Protein AF-A0A1J3ECV2-F1 (afdb_monomer)

pLDDT: mean 83.89, std 20.44, range [26.33, 98.19]

Structure (mmCIF, N/CA/C/O backbone):
data_AF-A0A1J3ECV2-F1
#
_entry.id   AF-A0A1J3ECV2-F1
#
loop_
_atom_site.group_PDB
_atom_site.id
_atom_site.type_symbol
_atom_site.label_atom_id
_atom_site.label_alt_id
_atom_site.label_comp_id
_atom_site.label_asym_id
_atom_site.label_entity_id
_atom_site.label_seq_id
_atom_site.pdbx_PDB_ins_code
_atom_site.Cartn_x
_atom_site.Cartn_y
_atom_site.Cartn_z
_atom_site.occupancy
_atom_site.B_iso_or_equiv
_atom_site.auth_seq_id
_atom_site.auth_comp_id
_atom_site.auth_asym_id
_atom_site.auth_atom_id
_atom_site.pdbx_PDB_model_num
ATOM 1 N N . SER A 1 1 ? -6.839 13.493 6.664 1.00 90.75 1 SER A N 1
ATOM 2 C CA . SER A 1 1 ? -7.631 12.393 6.081 1.00 90.75 1 SER A CA 1
ATOM 3 C C . SER A 1 1 ? -8.196 11.493 7.172 1.00 90.75 1 SER A C 1
ATOM 5 O O . SER A 1 1 ? -9.399 11.535 7.365 1.00 90.75 1 SER A O 1
ATOM 7 N N . THR A 1 2 ? -7.366 10.788 7.952 1.00 96.44 2 THR A N 1
ATOM 8 C CA . THR A 1 2 ? -7.764 9.812 8.993 1.00 96.44 2 THR A CA 1
ATOM 9 C C . THR A 1 2 ? -8.929 10.256 9.882 1.00 96.44 2 THR A C 1
ATOM 11 O O . THR A 1 2 ? -9.930 9.556 9.977 1.00 96.44 2 THR A O 1
ATOM 14 N N . LEU A 1 3 ? -8.836 11.452 10.478 1.00 96.81 3 LEU A N 1
ATOM 15 C CA . LEU A 1 3 ? -9.886 11.991 11.351 1.00 96.81 3 LEU A CA 1
ATOM 16 C C . LEU A 1 3 ? -11.237 12.151 10.650 1.00 96.81 3 LEU A C 1
ATOM 18 O O . LEU A 1 3 ? -12.256 11.894 11.267 1.00 96.81 3 LEU A O 1
ATOM 22 N N . GLN A 1 4 ? -11.246 12.557 9.379 1.00 95.88 4 GLN A N 1
ATOM 23 C CA . GLN A 1 4 ? -12.484 12.718 8.614 1.00 95.88 4 GLN A CA 1
ATOM 24 C C . GLN A 1 4 ? -13.103 11.356 8.285 1.00 95.88 4 GLN A C 1
ATOM 26 O O . GLN A 1 4 ? -14.306 11.192 8.429 1.00 95.88 4 GLN A O 1
ATOM 31 N N . CYS A 1 5 ? -12.293 10.349 7.938 1.00 97.50 5 CYS A N 1
ATOM 32 C CA . CYS A 1 5 ? -12.797 8.990 7.716 1.00 97.50 5 CYS A CA 1
ATOM 33 C C . CYS A 1 5 ? -13.484 8.430 8.974 1.00 97.50 5 CYS A C 1
ATOM 35 O O . CYS A 1 5 ? -14.605 7.931 8.903 1.00 97.50 5 CYS A O 1
ATOM 37 N N . LEU A 1 6 ? -12.846 8.571 10.141 1.00 96.94 6 LEU A N 1
ATOM 38 C CA . LEU A 1 6 ? -13.420 8.116 11.412 1.00 96.94 6 LEU A CA 1
ATOM 39 C C . LEU A 1 6 ? -14.624 8.964 11.843 1.00 96.94 6 LEU A C 1
ATOM 41 O O . LEU A 1 6 ? -15.620 8.416 12.305 1.00 96.94 6 LEU A O 1
ATOM 45 N N . ALA A 1 7 ? -14.575 10.283 11.636 1.00 95.81 7 ALA A N 1
ATOM 46 C CA . ALA A 1 7 ? -15.688 11.188 11.926 1.00 95.81 7 ALA A CA 1
ATOM 47 C C . ALA A 1 7 ? -16.913 10.955 11.033 1.00 95.81 7 ALA A C 1
ATOM 49 O O . ALA A 1 7 ? -17.966 11.498 11.339 1.00 95.81 7 ALA A O 1
ATOM 50 N N . HIS A 1 8 ? -16.791 10.158 9.971 1.00 96.12 8 HIS A N 1
ATOM 51 C CA . HIS A 1 8 ? -17.892 9.722 9.113 1.00 96.12 8 HIS A CA 1
ATOM 52 C C . HIS A 1 8 ? -18.140 8.208 9.184 1.00 96.12 8 HIS A C 1
ATOM 54 O O . HIS A 1 8 ? -18.810 7.657 8.315 1.00 96.12 8 HIS A O 1
ATOM 60 N N . THR A 1 9 ? -17.631 7.529 10.217 1.00 97.38 9 THR A N 1
ATOM 61 C CA . THR A 1 9 ? -17.965 6.130 10.517 1.00 97.38 9 THR A CA 1
ATOM 62 C C . THR A 1 9 ? -19.115 6.106 11.535 1.00 97.38 9 THR A C 1
ATOM 64 O O . THR A 1 9 ? -18.857 6.376 12.711 1.00 97.38 9 THR A O 1
ATOM 67 N N . PRO A 1 10 ? -20.372 5.806 11.135 1.00 97.06 10 PRO A N 1
ATOM 68 C CA . PRO A 1 10 ? -21.554 6.049 11.972 1.00 97.06 10 PRO A CA 1
ATOM 69 C C . PRO A 1 10 ? -21.481 5.415 13.362 1.00 97.06 10 PRO A C 1
ATOM 71 O O . PRO A 1 10 ? -21.647 6.119 14.350 1.00 97.06 10 PRO A O 1
ATOM 74 N N . ALA A 1 11 ? -21.106 4.136 13.453 1.00 97.44 11 ALA A N 1
ATOM 75 C CA . ALA A 1 11 ? -21.023 3.424 14.730 1.00 97.44 11 ALA A CA 1
ATOM 76 C C . ALA A 1 11 ? -20.006 4.041 15.713 1.00 97.44 11 ALA A C 1
ATOM 78 O O . ALA A 1 11 ? -20.245 4.071 16.917 1.00 97.44 11 ALA A O 1
ATOM 79 N N . ILE A 1 12 ? -18.889 4.584 15.210 1.00 97.31 12 ILE A N 1
ATOM 80 C CA . ILE A 1 12 ? -17.899 5.284 16.044 1.00 97.31 12 ILE A CA 1
ATOM 81 C C . ILE A 1 12 ? -18.472 6.624 16.509 1.00 97.31 12 ILE A C 1
ATOM 83 O O . ILE A 1 12 ? -18.385 6.970 17.684 1.00 97.31 12 ILE A O 1
ATOM 87 N N . VAL A 1 13 ? -19.060 7.393 15.593 1.00 96.75 13 VAL A N 1
ATOM 88 C CA . VAL A 1 13 ? -19.597 8.723 15.901 1.00 96.75 13 VAL A CA 1
ATOM 89 C C . VAL A 1 13 ? -20.737 8.630 16.907 1.00 96.75 13 VAL A C 1
ATOM 91 O O . VAL A 1 13 ? -20.708 9.334 17.910 1.00 96.75 13 VAL A O 1
ATOM 94 N N . GLU A 1 14 ? -21.707 7.748 16.673 1.00 96.88 14 GLU A N 1
ATOM 95 C CA . GLU A 1 14 ? -22.851 7.536 17.564 1.00 96.88 14 GLU A CA 1
ATOM 96 C C . GLU A 1 14 ? -22.396 7.190 18.983 1.00 96.88 14 GLU A C 1
ATOM 98 O O . GLU A 1 14 ? -22.895 7.780 19.940 1.00 96.88 14 GLU A O 1
ATOM 103 N N . TYR A 1 15 ? -21.383 6.330 19.117 1.00 97.88 15 TYR A N 1
ATOM 104 C CA . TYR A 1 15 ? -20.780 5.998 20.405 1.00 97.88 15 TYR A CA 1
ATOM 105 C C . TYR A 1 15 ? -20.150 7.220 21.098 1.00 97.88 15 TYR A C 1
ATOM 107 O O . TYR A 1 15 ? -20.434 7.490 22.262 1.00 97.88 15 TYR A O 1
ATOM 115 N N . PHE A 1 16 ? -19.326 8.009 20.396 1.00 97.56 16 PHE A N 1
ATOM 116 C CA . PHE A 1 16 ? -18.639 9.170 20.991 1.00 97.56 16 PHE A CA 1
ATOM 117 C C . PHE A 1 16 ? -19.540 10.401 21.215 1.00 97.56 16 PHE A C 1
ATOM 119 O O . PHE A 1 16 ? -19.160 11.316 21.957 1.00 97.56 16 PHE A O 1
ATOM 126 N N . LEU A 1 17 ? -20.706 10.462 20.562 1.00 95.56 17 LEU A N 1
ATOM 127 C CA . LEU A 1 17 ? -21.728 11.483 20.816 1.00 95.56 17 LEU A CA 1
ATOM 128 C C . LEU A 1 17 ? -22.596 11.157 22.039 1.00 95.56 17 LEU A C 1
ATOM 130 O O . LEU A 1 17 ? -23.181 12.074 22.617 1.00 95.56 17 LEU A O 1
ATOM 134 N N . GLN A 1 18 ? -22.661 9.887 22.439 1.00 95.31 18 GLN A N 1
ATOM 135 C CA . GLN A 1 18 ? -23.255 9.452 23.701 1.00 95.31 18 GLN A CA 1
ATOM 136 C C . GLN A 1 18 ? -22.261 9.599 24.865 1.00 95.31 18 GLN A C 1
ATOM 138 O O . GLN A 1 18 ? -21.119 10.038 24.692 1.00 95.31 18 GLN A O 1
ATOM 143 N N . ASP A 1 19 ? -22.712 9.267 26.074 1.00 95.00 19 ASP A N 1
ATOM 144 C CA . ASP A 1 19 ? -21.833 9.193 27.236 1.00 95.00 19 ASP A CA 1
ATOM 145 C C . ASP A 1 19 ? -21.084 7.854 27.246 1.00 95.00 19 ASP A C 1
ATOM 147 O O . ASP A 1 19 ? -21.678 6.799 27.448 1.00 95.00 19 ASP A O 1
ATOM 151 N N . TYR A 1 20 ? -19.775 7.913 27.009 1.00 96.19 20 TYR A N 1
ATOM 152 C CA . TYR A 1 20 ? -18.857 6.768 27.046 1.00 96.19 20 TYR A CA 1
ATOM 153 C C . TYR A 1 20 ? -17.941 6.797 28.279 1.00 96.19 20 TYR A C 1
ATOM 155 O O . TYR A 1 20 ? -16.940 6.079 28.322 1.00 96.19 20 TYR A O 1
ATOM 163 N N . SER A 1 21 ? -18.226 7.654 29.267 1.00 95.06 21 SER A N 1
ATOM 164 C CA . SER A 1 21 ? -17.340 7.879 30.417 1.00 95.06 21 SER A CA 1
ATOM 165 C C . SER A 1 21 ? -17.087 6.606 31.229 1.00 95.06 21 SER A C 1
ATOM 167 O O . SER A 1 21 ? -15.964 6.395 31.684 1.00 95.06 21 SER A O 1
ATOM 169 N N . ASP A 1 22 ? -18.092 5.734 31.345 1.00 95.06 22 ASP A N 1
ATOM 170 C CA . ASP A 1 22 ? -18.001 4.458 32.070 1.00 95.06 22 ASP A CA 1
ATOM 171 C C . ASP A 1 22 ? -17.064 3.442 31.392 1.00 95.06 22 ASP A C 1
ATOM 173 O O . ASP A 1 22 ? -16.464 2.592 32.057 1.00 95.06 22 ASP A O 1
ATOM 177 N N . ASP A 1 23 ? -16.889 3.551 30.073 1.00 96.25 23 ASP A N 1
ATOM 178 C CA . ASP A 1 23 ? -16.037 2.652 29.293 1.00 96.25 23 ASP A CA 1
ATOM 179 C C . ASP A 1 23 ? -14.554 3.069 29.336 1.00 96.25 23 ASP A C 1
ATOM 181 O O . ASP A 1 23 ? -13.673 2.287 28.968 1.00 96.25 23 ASP A O 1
ATOM 185 N N . ILE A 1 24 ? -14.242 4.273 29.835 1.00 97.25 24 ILE A N 1
ATOM 186 C CA . ILE A 1 24 ? -12.865 4.766 29.935 1.00 97.25 24 ILE A CA 1
ATOM 187 C C . ILE A 1 24 ? -12.048 3.887 30.891 1.00 97.25 24 ILE A C 1
ATOM 189 O O . ILE A 1 24 ? -12.392 3.646 32.053 1.00 97.25 24 ILE A O 1
ATOM 193 N N . ASN A 1 25 ? -10.897 3.423 30.413 1.00 95.19 25 ASN A N 1
ATOM 194 C CA . ASN A 1 25 ? -9.969 2.599 31.167 1.00 95.19 25 ASN A CA 1
ATOM 195 C C . ASN A 1 25 ? -8.666 3.340 31.480 1.00 95.19 25 ASN A C 1
ATOM 197 O O . ASN A 1 25 ? -7.634 3.140 30.846 1.00 95.19 25 ASN A O 1
ATOM 201 N N . ALA A 1 26 ? -8.715 4.185 32.511 1.00 94.69 26 ALA A N 1
ATOM 202 C CA . ALA A 1 26 ? -7.562 4.972 32.942 1.00 94.69 26 ALA A CA 1
ATOM 203 C C . ALA A 1 26 ? -6.406 4.131 33.524 1.00 94.69 26 ALA A C 1
ATOM 205 O O . ALA A 1 26 ? -5.269 4.600 33.558 1.00 94.69 26 ALA A O 1
ATOM 206 N N . GLU A 1 27 ? -6.691 2.907 33.973 1.00 93.75 27 GLU A N 1
ATOM 207 C CA . GLU A 1 27 ? -5.72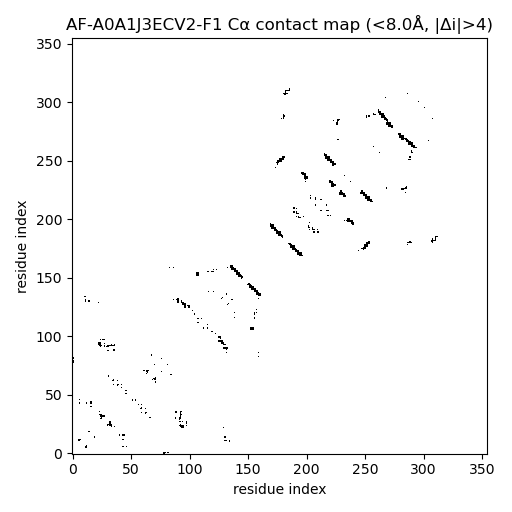9 2.013 34.631 1.00 93.75 27 GLU A CA 1
ATOM 208 C C . GLU A 1 27 ? -5.064 1.024 33.666 1.00 93.75 27 GLU A C 1
ATOM 210 O O . GLU A 1 27 ? -4.153 0.297 34.064 1.00 93.75 27 GLU A O 1
ATOM 215 N N . ASN A 1 28 ? -5.496 0.977 32.401 1.00 93.06 28 ASN A N 1
ATOM 216 C CA . ASN A 1 28 ? -4.934 0.053 31.427 1.00 93.06 28 ASN A CA 1
ATOM 217 C C . ASN A 1 28 ? -3.457 0.390 31.156 1.00 93.06 28 ASN A C 1
ATOM 219 O O . ASN A 1 28 ? -3.176 1.466 30.621 1.00 93.06 28 ASN A O 1
ATOM 223 N N . PRO A 1 29 ? -2.504 -0.517 31.448 1.00 90.38 29 PRO A N 1
ATOM 224 C CA . PRO A 1 29 ? -1.082 -0.255 31.227 1.00 90.38 29 PRO A CA 1
ATOM 225 C C . PRO A 1 29 ? -0.712 -0.088 29.747 1.00 90.38 29 PRO A C 1
ATOM 227 O O . PRO A 1 29 ? 0.353 0.450 29.457 1.00 90.38 29 PRO A O 1
ATOM 230 N N . LEU A 1 30 ? -1.562 -0.552 28.823 1.00 90.44 30 LEU A N 1
ATOM 231 C CA . LEU A 1 30 ? -1.381 -0.380 27.377 1.00 90.44 30 LEU A CA 1
ATOM 232 C C . LEU A 1 30 ? -2.104 0.861 26.827 1.00 90.44 30 LEU A C 1
ATOM 234 O O . LEU A 1 30 ? -1.914 1.214 25.669 1.00 90.44 30 LEU A O 1
ATOM 238 N N . GLY A 1 31 ? -2.934 1.512 27.645 1.00 93.00 31 GLY A N 1
ATOM 239 C CA . GLY A 1 31 ? -3.694 2.692 27.255 1.00 93.00 31 GLY A CA 1
ATOM 240 C C . GLY A 1 31 ? -2.949 4.005 27.493 1.00 93.00 31 GLY A C 1
ATOM 241 O O . GLY A 1 31 ? -1.795 4.069 27.921 1.00 93.00 31 GLY A O 1
ATOM 242 N N . MET A 1 32 ? -3.666 5.098 27.264 1.00 96.38 32 MET A N 1
ATOM 243 C CA . MET A 1 32 ? -3.212 6.481 27.388 1.00 96.38 32 MET A CA 1
ATOM 244 C C . MET A 1 32 ? -3.955 7.213 28.515 1.00 96.38 32 MET A C 1
ATOM 246 O O . MET A 1 32 ? -4.150 8.435 28.475 1.00 96.38 32 MET A O 1
ATOM 250 N N . GLN A 1 33 ? -4.341 6.461 29.551 1.00 96.25 33 GLN A N 1
ATOM 251 C CA . GLN A 1 33 ? -5.103 6.929 30.713 1.00 96.25 33 GLN A CA 1
ATOM 252 C C . GLN A 1 33 ? -6.464 7.544 30.330 1.00 96.25 33 GLN A C 1
ATOM 254 O O . GLN A 1 33 ? -6.922 8.486 30.978 1.00 96.25 33 GLN A O 1
ATOM 259 N N . GLY A 1 34 ? -7.077 7.097 29.230 1.00 96.56 34 GLY A N 1
ATOM 260 C CA . GLY A 1 34 ? -8.326 7.655 28.700 1.00 96.56 34 GLY A CA 1
ATOM 261 C C . GLY A 1 34 ? -8.168 8.991 27.968 1.00 96.56 34 GLY A C 1
ATOM 262 O O . GLY A 1 34 ? -9.128 9.520 27.405 1.00 96.56 34 GLY A O 1
ATOM 263 N N . GLN A 1 35 ? -6.975 9.591 27.981 1.00 97.88 35 GLN A N 1
ATOM 264 C CA . GLN A 1 35 ? -6.795 10.965 27.517 1.00 97.88 35 GLN A CA 1
ATOM 265 C C . GLN A 1 35 ? -6.882 11.095 25.996 1.00 97.88 35 GLN A C 1
ATOM 267 O O . GLN A 1 35 ? -7.203 12.185 25.511 1.00 97.88 35 GLN A O 1
ATOM 272 N N . LEU A 1 36 ? -6.577 10.030 25.248 1.00 97.88 36 LEU A N 1
ATOM 273 C CA . LEU A 1 36 ? -6.708 10.040 23.796 1.00 97.88 36 LEU A CA 1
ATOM 274 C C . LEU A 1 36 ? -8.184 9.915 23.407 1.00 97.88 36 LEU A C 1
ATOM 276 O O . LEU A 1 36 ? -8.659 10.725 22.608 1.00 97.88 36 LEU A O 1
ATOM 280 N N . ALA A 1 37 ? -8.922 8.993 24.036 1.00 98.06 37 ALA A N 1
ATOM 281 C CA . ALA A 1 37 ? -10.362 8.831 23.822 1.00 98.06 37 ALA A CA 1
ATOM 282 C C . ALA A 1 37 ? -11.163 10.092 24.184 1.00 98.06 37 ALA A C 1
ATOM 284 O O . ALA A 1 37 ? -12.010 10.528 23.404 1.00 98.06 37 ALA A O 1
ATOM 285 N N . ILE A 1 38 ? -10.856 10.743 25.313 1.00 98.19 38 ILE A N 1
ATOM 286 C CA . ILE A 1 38 ? -11.494 12.013 25.705 1.00 98.19 38 ILE A CA 1
ATOM 287 C C . ILE A 1 38 ? -11.247 13.095 24.646 1.00 98.19 38 ILE A C 1
ATOM 289 O O . ILE A 1 38 ? -12.190 13.724 24.167 1.00 98.19 38 ILE A O 1
ATOM 293 N N . ALA A 1 39 ? -9.991 13.289 24.234 1.00 98.12 39 ALA A N 1
ATOM 294 C CA . ALA A 1 39 ? -9.644 14.321 23.260 1.00 98.12 39 ALA A CA 1
ATOM 295 C C . ALA A 1 39 ? -10.248 14.059 21.871 1.00 98.12 39 ALA A C 1
ATOM 297 O O . ALA A 1 39 ? -10.576 15.010 21.155 1.00 98.12 39 ALA A O 1
ATOM 298 N N . PHE A 1 40 ? -10.384 12.789 21.485 1.00 98.12 40 PHE A N 1
ATOM 299 C CA . PHE A 1 40 ? -11.034 12.390 20.243 1.00 98.12 40 PHE A CA 1
ATOM 300 C C . PHE A 1 40 ? -12.549 12.631 20.292 1.00 98.12 40 PHE A C 1
ATOM 302 O O . PHE A 1 40 ? -13.081 13.275 19.389 1.00 98.12 40 PHE A O 1
ATOM 309 N N . GLY A 1 41 ? -13.232 12.225 21.366 1.00 97.62 41 GLY A N 1
ATOM 310 C CA . GLY A 1 41 ? -14.665 12.485 21.535 1.00 97.62 41 GLY A CA 1
ATOM 311 C C . GLY A 1 41 ? -15.002 13.978 21.605 1.00 97.62 41 GLY A C 1
ATOM 312 O O . GLY A 1 41 ? -15.944 14.430 20.956 1.00 97.62 41 GLY A O 1
ATOM 313 N N . ASP A 1 42 ? -14.181 14.784 22.287 1.00 97.06 42 ASP A N 1
ATOM 314 C CA . ASP A 1 42 ? -14.313 16.250 22.285 1.00 97.06 42 ASP A CA 1
ATOM 315 C C . ASP A 1 42 ? -14.179 16.852 20.884 1.00 97.06 42 ASP A C 1
ATOM 317 O O . ASP A 1 42 ? -14.850 17.834 20.550 1.00 97.06 42 ASP A O 1
ATOM 321 N N . LEU A 1 43 ? -13.284 16.297 20.065 1.00 97.06 43 LEU A N 1
ATOM 322 C CA . LEU A 1 43 ? -13.124 16.722 18.682 1.00 97.06 43 LEU A CA 1
ATOM 323 C C . LEU A 1 43 ? -14.351 16.337 17.846 1.00 97.06 43 LEU A C 1
ATOM 325 O O . LEU A 1 43 ? -14.850 17.189 17.114 1.00 97.06 43 LEU A O 1
ATOM 329 N N . LEU A 1 44 ? -14.861 15.109 17.982 1.00 96.56 44 LEU A N 1
ATOM 330 C CA . LEU A 1 44 ? -16.061 14.658 17.271 1.00 96.56 44 LEU A CA 1
ATOM 331 C C . LEU A 1 44 ? -17.289 15.499 17.632 1.00 96.56 44 LEU A C 1
ATOM 333 O O . LEU A 1 44 ? -17.977 15.968 16.729 1.00 96.56 44 LEU A O 1
ATOM 337 N N . ARG A 1 45 ? -17.511 15.793 18.919 1.00 95.50 45 ARG A N 1
ATOM 338 C CA . ARG A 1 45 ? -18.600 16.682 19.360 1.00 95.50 45 ARG A CA 1
ATOM 339 C C . ARG A 1 45 ? -18.510 18.075 18.738 1.00 95.50 45 ARG A C 1
ATOM 341 O O . ARG A 1 45 ? -19.529 18.635 18.351 1.00 95.50 45 ARG A O 1
ATOM 348 N N . LYS A 1 46 ? -17.302 18.633 18.602 1.00 94.56 46 LYS A N 1
ATOM 349 C CA . LYS A 1 46 ? -17.097 19.928 17.926 1.00 94.56 46 LYS A CA 1
ATOM 350 C C . LYS A 1 46 ? -17.397 19.843 16.432 1.00 94.56 46 LYS A C 1
ATOM 352 O O . LYS A 1 46 ? -18.061 20.733 15.912 1.00 94.56 46 LYS A O 1
ATOM 357 N N . LEU A 1 47 ? -16.930 18.790 15.761 1.00 94.38 47 LEU A N 1
ATOM 358 C CA . LEU A 1 47 ? -17.155 18.578 14.326 1.00 94.38 47 LEU A CA 1
ATOM 359 C C . LEU A 1 47 ? -18.639 18.390 13.987 1.00 94.38 47 LEU A C 1
ATOM 361 O O . LEU A 1 47 ? -19.093 18.906 12.974 1.00 94.38 47 LEU A O 1
ATOM 365 N N . TRP A 1 48 ? -19.387 17.697 14.845 1.00 93.06 48 TRP A N 1
ATOM 366 C CA . TRP A 1 48 ? -20.813 17.409 14.654 1.00 93.06 48 TRP A CA 1
ATOM 367 C C . TRP A 1 48 ? -21.753 18.433 15.312 1.00 93.06 48 TRP A C 1
ATOM 369 O O . TRP A 1 48 ? -22.970 18.259 15.295 1.00 93.06 48 TRP A O 1
ATOM 379 N N . SER A 1 49 ? -21.216 19.521 15.873 1.00 90.62 49 SER A N 1
ATOM 380 C CA . SER A 1 49 ? -22.033 20.616 16.403 1.00 90.62 49 SER A CA 1
ATOM 381 C C . SER A 1 49 ? -22.573 21.511 15.280 1.00 90.62 49 SER A C 1
ATOM 383 O O . SER A 1 49 ? -21.870 21.843 14.326 1.00 90.62 49 SER A O 1
ATOM 385 N N . SER A 1 50 ? -23.839 21.920 15.382 1.00 82.31 50 SER A N 1
ATOM 386 C CA . SER A 1 50 ? -24.485 22.759 14.368 1.00 82.31 50 SER A CA 1
ATOM 387 C C . SER A 1 50 ? -23.833 24.140 14.259 1.00 82.31 50 SER A C 1
ATOM 389 O O . SER A 1 50 ? -23.552 24.779 15.274 1.00 82.31 50 SER A O 1
ATOM 391 N N . GLY A 1 51 ? -23.678 24.646 13.033 1.00 77.00 51 GLY A N 1
ATOM 392 C CA . GLY A 1 51 ? -23.256 26.030 12.782 1.00 77.00 51 GLY A CA 1
ATOM 393 C C . GLY A 1 51 ? -21.753 26.294 12.918 1.00 77.00 51 GLY A C 1
ATOM 394 O O . GLY A 1 51 ? -21.338 27.449 12.850 1.00 77.00 51 GLY A O 1
ATOM 395 N N . GLN A 1 52 ? -20.929 25.257 13.088 1.00 73.88 52 GLN A N 1
ATOM 396 C CA . GLN A 1 52 ? -19.474 25.379 13.004 1.00 73.88 52 GLN A CA 1
ATOM 397 C C . GLN A 1 52 ? -18.998 25.218 11.556 1.00 73.88 52 GLN A C 1
ATOM 399 O O . GLN A 1 52 ? -19.467 24.350 10.825 1.00 73.88 52 GLN A O 1
ATOM 404 N N . GLY A 1 53 ? -18.051 26.063 11.149 1.00 83.38 53 GLY A N 1
ATOM 405 C CA . GLY A 1 53 ? -17.290 25.880 9.915 1.00 83.38 53 GLY A CA 1
ATOM 406 C C . GLY A 1 53 ? -16.098 24.950 10.152 1.00 83.38 53 GLY A C 1
ATOM 407 O O . GLY A 1 53 ? -16.232 23.813 10.592 1.00 83.38 53 GLY A O 1
ATOM 408 N N . THR A 1 54 ? -14.891 25.444 9.896 1.00 91.00 54 THR A N 1
ATOM 409 C CA . THR A 1 54 ? -13.658 24.667 10.078 1.00 91.00 54 THR A CA 1
ATOM 410 C C . THR A 1 54 ? -13.234 24.581 11.549 1.00 91.00 54 THR A C 1
ATOM 412 O O . THR A 1 54 ? -13.029 25.603 12.203 1.00 91.00 54 THR A O 1
ATOM 415 N N . VAL A 1 55 ? -12.991 23.365 12.053 1.00 94.00 55 VAL A N 1
ATOM 416 C CA . VAL A 1 55 ? -12.465 23.116 13.409 1.00 94.00 55 VAL A CA 1
ATOM 417 C C . VAL A 1 55 ? -10.972 22.781 13.356 1.00 94.00 55 VAL A C 1
ATOM 419 O O . VAL A 1 55 ? -10.556 21.829 12.699 1.00 94.00 55 VAL A O 1
ATOM 422 N N . ALA A 1 56 ? -10.145 23.527 14.094 1.00 94.62 56 ALA A N 1
ATOM 423 C CA . ALA A 1 56 ? -8.720 23.224 14.240 1.00 94.62 56 ALA A CA 1
ATOM 424 C C . ALA A 1 56 ? -8.484 22.191 15.369 1.00 94.62 56 ALA A C 1
ATOM 426 O O . ALA A 1 56 ? -8.741 22.507 16.536 1.00 94.62 56 ALA A O 1
ATOM 427 N N . PRO A 1 57 ? -7.924 20.993 15.097 1.00 95.69 57 PRO A N 1
ATOM 428 C CA . PRO A 1 57 ? -7.797 19.910 16.081 1.00 95.69 57 PRO A CA 1
ATOM 429 C C . PRO A 1 57 ? -6.585 20.085 17.021 1.00 95.69 57 PRO A C 1
ATOM 431 O O . PRO A 1 57 ? -5.839 19.142 17.268 1.00 95.69 57 PRO A O 1
ATOM 434 N N . ARG A 1 58 ? -6.348 21.295 17.552 1.00 95.50 58 ARG A N 1
ATOM 435 C CA . ARG A 1 58 ? -5.132 21.622 18.330 1.00 95.50 58 ARG A CA 1
ATOM 436 C C . ARG A 1 58 ? -4.994 20.788 19.605 1.00 95.50 58 ARG A C 1
ATOM 438 O O . ARG A 1 58 ? -3.925 20.243 19.854 1.00 95.50 58 ARG A O 1
ATOM 445 N N . SER A 1 59 ? -6.077 20.666 20.379 1.00 95.88 59 SER A N 1
ATOM 446 C CA . SER A 1 59 ? -6.088 19.872 21.621 1.00 95.88 59 SER A CA 1
ATOM 447 C C . SER A 1 59 ? -5.805 18.394 21.341 1.00 95.88 59 SER A C 1
ATOM 449 O O . SER A 1 59 ? -4.931 17.793 21.964 1.00 95.88 59 SER A O 1
ATOM 451 N N . PHE A 1 60 ? -6.473 17.838 20.326 1.00 97.50 60 PHE A N 1
ATOM 452 C CA . PHE A 1 60 ? -6.248 16.464 19.891 1.00 97.50 60 PHE A CA 1
ATOM 453 C C . PHE A 1 60 ? -4.809 16.249 19.401 1.00 97.50 60 PHE A C 1
ATOM 455 O O . PHE A 1 60 ? -4.147 15.336 19.885 1.00 97.50 60 PHE A O 1
ATOM 462 N N . LYS A 1 61 ? -4.277 17.119 18.524 1.00 95.81 61 LYS A N 1
ATOM 463 C CA . LYS A 1 61 ? -2.880 17.022 18.058 1.00 95.81 61 LYS A CA 1
ATOM 464 C C . LYS A 1 61 ? -1.900 17.070 19.229 1.00 95.81 61 LYS A C 1
ATOM 466 O O . LYS A 1 61 ? -0.964 16.288 19.243 1.00 95.81 61 LYS A O 1
ATOM 471 N N . ALA A 1 62 ? -2.119 17.930 20.224 1.00 95.81 62 ALA A N 1
ATOM 472 C CA . ALA A 1 62 ? -1.244 17.997 21.393 1.00 95.81 62 ALA A CA 1
ATOM 473 C C . ALA A 1 62 ? -1.217 16.677 22.187 1.00 95.81 62 ALA A C 1
ATOM 475 O O . ALA A 1 62 ? -0.145 16.237 22.599 1.00 95.81 62 ALA A O 1
ATOM 476 N N . LYS A 1 63 ? -2.373 16.021 22.375 1.00 96.50 63 LYS A N 1
ATOM 477 C CA . LYS A 1 63 ? -2.447 14.701 23.026 1.00 96.50 63 LYS A CA 1
ATOM 478 C C . LYS A 1 63 ? -1.812 13.610 22.169 1.00 96.50 63 LYS A C 1
ATOM 480 O O . LYS A 1 63 ? -0.983 12.867 22.684 1.00 96.50 63 LYS A O 1
ATOM 485 N N . LEU A 1 64 ? -2.136 13.568 20.877 1.00 95.69 64 LEU A N 1
ATOM 486 C CA . LEU A 1 64 ? -1.558 12.630 19.914 1.00 95.69 64 LEU A CA 1
ATOM 487 C C . LEU A 1 64 ? -0.026 12.706 19.929 1.00 95.69 64 LEU A C 1
ATOM 489 O O . LEU A 1 64 ? 0.630 11.706 20.183 1.00 95.69 64 LEU A O 1
ATOM 493 N N . SER A 1 65 ? 0.540 13.903 19.760 1.00 94.81 65 SER A N 1
ATOM 494 C CA . SER A 1 65 ? 1.991 14.123 19.736 1.00 94.81 65 SER A CA 1
ATOM 495 C C . SER A 1 65 ? 2.688 13.770 21.049 1.00 94.81 65 SER A C 1
ATOM 497 O O . SER A 1 65 ? 3.884 13.495 21.046 1.00 94.81 65 SER A O 1
ATOM 499 N N . ARG A 1 66 ? 1.973 13.805 22.179 1.00 95.38 66 ARG A N 1
ATOM 500 C CA . ARG A 1 66 ? 2.534 13.414 23.476 1.00 95.38 66 ARG A CA 1
ATOM 501 C C . ARG A 1 66 ? 2.717 11.901 23.581 1.00 95.38 66 ARG A C 1
ATOM 503 O O . ARG A 1 66 ? 3.697 11.462 24.169 1.00 95.38 66 ARG A O 1
ATOM 510 N N . PHE A 1 67 ? 1.768 11.130 23.055 1.00 95.06 67 PHE A N 1
ATOM 511 C CA . PHE A 1 67 ? 1.777 9.666 23.135 1.00 95.06 67 PHE A CA 1
ATOM 512 C C . PHE A 1 67 ? 2.465 9.000 21.941 1.00 95.06 67 PHE A C 1
ATOM 514 O O . PHE A 1 67 ? 3.021 7.919 22.084 1.00 95.06 67 PHE A O 1
ATOM 521 N N . ALA A 1 68 ? 2.480 9.677 20.797 1.00 94.31 68 ALA A N 1
ATOM 522 C CA . ALA A 1 68 ? 3.181 9.281 19.587 1.00 94.31 68 ALA A CA 1
ATOM 523 C C . ALA A 1 68 ? 4.077 10.441 19.111 1.00 94.31 68 ALA A C 1
ATOM 525 O O . ALA A 1 68 ? 3.683 11.226 18.236 1.00 94.31 68 ALA A O 1
ATOM 526 N N . PRO A 1 69 ? 5.286 10.588 19.697 1.00 93.38 69 PRO A N 1
ATOM 527 C CA . PRO A 1 69 ? 6.211 11.676 19.381 1.00 93.38 69 PRO A CA 1
ATOM 528 C C . PRO A 1 69 ? 6.596 11.774 17.903 1.00 93.38 69 PRO A C 1
ATOM 530 O O . PRO A 1 69 ? 6.950 12.865 17.450 1.00 93.38 69 PRO A O 1
ATOM 533 N N . GLN A 1 70 ? 6.476 10.693 17.124 1.00 92.44 70 GLN A N 1
ATOM 534 C CA . GLN A 1 70 ? 6.701 10.728 15.679 1.00 92.44 70 GLN A CA 1
ATOM 535 C C . GLN A 1 70 ? 5.764 11.709 14.954 1.00 92.44 70 GLN A C 1
ATOM 537 O O . GLN A 1 70 ? 6.166 12.279 13.948 1.00 92.44 70 GLN A O 1
ATOM 542 N N . PHE A 1 71 ? 4.572 11.998 15.497 1.00 93.44 71 PHE A N 1
ATOM 543 C CA . PHE A 1 71 ? 3.607 12.951 14.923 1.00 93.44 71 PHE A CA 1
ATOM 544 C C . PHE A 1 71 ? 3.738 14.387 15.475 1.00 93.44 71 PHE A C 1
ATOM 546 O O . PHE A 1 71 ? 2.903 15.261 15.191 1.00 93.44 71 PHE A O 1
ATOM 553 N N . SER A 1 72 ? 4.769 14.658 16.287 1.00 90.25 72 SER A N 1
ATOM 554 C CA . SER A 1 72 ? 4.994 15.974 16.905 1.00 90.25 72 SER A CA 1
ATOM 555 C C . SER A 1 72 ? 5.414 17.054 15.908 1.00 90.25 72 SER A C 1
ATOM 557 O O . SER A 1 72 ? 5.050 18.218 16.087 1.00 90.25 72 SER A O 1
ATOM 559 N N . GLY A 1 73 ? 6.119 16.664 14.845 1.00 88.38 73 GLY A N 1
ATOM 560 C CA . GLY A 1 73 ? 6.652 17.571 13.838 1.00 88.38 73 GLY A CA 1
ATOM 561 C C . GLY A 1 73 ? 5.614 18.148 12.869 1.00 88.38 73 GLY A C 1
ATOM 562 O O . GLY A 1 73 ? 4.393 17.999 13.016 1.00 88.38 73 GLY A O 1
ATOM 563 N N . TYR A 1 74 ? 6.157 18.817 11.853 1.00 87.88 74 TYR A N 1
ATOM 564 C CA . TYR A 1 74 ? 5.429 19.399 10.720 1.00 87.88 74 TYR A CA 1
ATOM 565 C C . TYR A 1 74 ? 5.765 18.706 9.391 1.00 87.88 74 TYR A C 1
ATOM 567 O O . TYR A 1 74 ? 5.431 19.215 8.324 1.00 87.88 74 TYR A O 1
ATOM 575 N N . ASN A 1 75 ? 6.442 17.557 9.457 1.00 90.00 75 ASN A N 1
ATOM 576 C CA . ASN A 1 75 ? 6.749 16.751 8.284 1.00 90.00 75 ASN A CA 1
ATOM 577 C C . ASN A 1 75 ? 5.481 16.071 7.756 1.00 90.00 75 ASN A C 1
ATOM 579 O O . ASN A 1 75 ? 4.463 15.970 8.445 1.00 90.00 75 ASN A O 1
ATOM 583 N N . GLN A 1 76 ? 5.547 15.595 6.516 1.00 92.00 76 GLN A N 1
ATOM 584 C CA . GLN A 1 76 ? 4.520 14.698 6.003 1.00 92.00 76 GLN A CA 1
ATOM 585 C C . GLN A 1 76 ? 4.628 13.341 6.707 1.00 92.00 76 GLN A C 1
ATOM 587 O O . GLN A 1 76 ? 5.728 12.860 6.976 1.00 92.00 76 GLN A O 1
ATOM 592 N N . HIS A 1 77 ? 3.476 12.743 7.000 1.00 92.25 77 HIS A N 1
ATOM 593 C CA . HIS A 1 77 ? 3.355 11.455 7.676 1.00 92.25 77 HIS A CA 1
ATOM 594 C C . HIS A 1 77 ? 2.400 10.550 6.905 1.00 92.25 77 HIS A C 1
ATOM 596 O O . HIS A 1 77 ? 1.506 11.038 6.206 1.00 92.25 77 HIS A O 1
ATOM 602 N N . ASP A 1 78 ? 2.567 9.239 7.067 1.00 94.19 78 ASP A N 1
ATOM 603 C CA . ASP A 1 78 ? 1.633 8.266 6.522 1.00 94.19 78 ASP A CA 1
ATOM 604 C C . ASP A 1 78 ? 0.320 8.293 7.321 1.00 94.19 78 ASP A C 1
ATOM 606 O O . ASP A 1 78 ? 0.285 8.119 8.542 1.00 94.19 78 ASP A O 1
ATOM 610 N N . SER A 1 79 ? -0.794 8.529 6.626 1.00 95.75 79 SER A N 1
ATOM 611 C CA . SER A 1 79 ? -2.117 8.530 7.252 1.00 95.75 79 SER A CA 1
ATOM 612 C C . SER A 1 79 ? -2.552 7.153 7.758 1.00 95.75 79 SER A C 1
ATOM 614 O O . SER A 1 79 ? -3.364 7.091 8.685 1.00 95.75 79 SER A O 1
ATOM 616 N N . GLN A 1 80 ? -2.018 6.070 7.181 1.00 95.31 80 GLN A N 1
ATOM 617 C CA . GLN A 1 80 ? -2.271 4.705 7.634 1.00 95.31 80 GLN A CA 1
ATOM 618 C C . GLN A 1 80 ? -1.582 4.447 8.978 1.00 95.31 80 GLN A C 1
ATOM 620 O O . GLN A 1 80 ? -2.219 3.901 9.875 1.00 95.31 80 GLN A O 1
ATOM 625 N N . GLU A 1 81 ? -0.349 4.925 9.165 1.00 95.38 81 GLU A N 1
ATOM 626 C CA . GLU A 1 81 ? 0.358 4.821 10.448 1.00 95.38 81 GLU A CA 1
ATOM 627 C C . GLU A 1 81 ? -0.403 5.572 11.552 1.00 95.38 81 GLU A C 1
ATOM 629 O O . GLU A 1 81 ? -0.649 5.039 12.635 1.00 95.38 81 GLU A O 1
ATOM 634 N N . MET A 1 82 ? -0.862 6.794 11.251 1.00 96.12 82 MET A N 1
ATOM 635 C CA . MET A 1 82 ? -1.703 7.562 12.172 1.00 96.12 82 MET A CA 1
ATOM 636 C C . MET A 1 82 ? -3.021 6.836 12.488 1.00 96.12 82 MET A C 1
ATOM 638 O O . MET A 1 82 ? -3.466 6.863 13.634 1.00 96.12 82 MET A O 1
ATOM 642 N N . LEU A 1 83 ? -3.666 6.221 11.489 1.00 97.25 83 LEU A N 1
ATOM 643 C CA . LEU A 1 83 ? -4.905 5.462 11.683 1.00 97.25 83 LEU A CA 1
ATOM 644 C C . LEU A 1 83 ? -4.678 4.267 12.610 1.00 97.25 83 LEU A C 1
ATOM 646 O O . LEU A 1 83 ? -5.453 4.085 13.543 1.00 97.25 83 LEU A O 1
ATOM 650 N N . ALA A 1 84 ? -3.615 3.498 12.376 1.00 96.50 84 ALA A N 1
ATOM 651 C CA . ALA A 1 84 ? -3.268 2.338 13.186 1.00 96.50 84 ALA A CA 1
ATOM 652 C C . ALA A 1 84 ? -3.042 2.726 14.652 1.00 96.50 84 ALA A C 1
ATOM 654 O O . ALA A 1 84 ? -3.674 2.153 15.537 1.00 96.50 84 ALA A O 1
ATOM 655 N N . PHE A 1 85 ? -2.223 3.756 14.897 1.00 96.81 85 PHE A N 1
ATOM 656 C CA . PHE A 1 85 ? -1.984 4.264 16.248 1.00 96.81 85 PHE A CA 1
ATOM 657 C C . PHE A 1 85 ? -3.275 4.741 16.921 1.00 96.81 85 PHE A C 1
ATOM 659 O O . PHE A 1 85 ? -3.505 4.478 18.098 1.00 96.81 85 PHE A O 1
ATOM 666 N N . LEU A 1 86 ? -4.121 5.465 16.183 1.00 97.50 86 LEU A N 1
ATOM 667 C CA . LEU A 1 86 ? -5.351 6.008 16.742 1.00 97.50 86 LEU A CA 1
ATOM 668 C C . LEU A 1 86 ? -6.351 4.903 17.094 1.00 97.50 86 LEU A C 1
ATOM 670 O O . LEU A 1 86 ? -6.926 4.957 18.173 1.00 97.50 86 LEU A O 1
ATOM 674 N N . LEU A 1 87 ? -6.554 3.910 16.226 1.00 97.94 87 LEU A N 1
ATOM 675 C CA . LEU A 1 87 ? -7.463 2.796 16.510 1.00 97.94 87 LEU A CA 1
ATOM 676 C C . LEU A 1 87 ? -6.991 1.972 17.713 1.00 97.94 87 LEU A C 1
ATOM 678 O O . LEU A 1 87 ? -7.801 1.682 18.588 1.00 97.94 87 LEU A O 1
ATOM 682 N N . ASP A 1 88 ? -5.697 1.663 17.787 1.00 97.31 88 ASP A N 1
ATOM 683 C CA . ASP A 1 88 ? -5.104 0.936 18.914 1.00 97.31 88 ASP A CA 1
ATOM 684 C C . ASP A 1 88 ? -5.230 1.723 20.229 1.00 97.31 88 ASP A C 1
ATOM 686 O O . ASP A 1 88 ? -5.756 1.224 21.222 1.00 97.31 88 ASP A O 1
ATOM 690 N N . GLY A 1 89 ? -4.867 3.008 20.212 1.00 97.38 89 GLY A N 1
ATOM 691 C CA . GLY A 1 89 ? -4.965 3.857 21.395 1.00 97.38 89 GLY A CA 1
ATOM 692 C C . GLY A 1 89 ? -6.405 4.081 21.864 1.00 97.38 89 GLY A C 1
ATOM 693 O O . GLY A 1 89 ? -6.666 4.065 23.064 1.00 97.38 89 GLY A O 1
ATOM 694 N N . LEU A 1 90 ? -7.362 4.246 20.940 1.00 98.06 90 LEU A N 1
ATOM 695 C CA . LEU A 1 90 ? -8.788 4.309 21.283 1.00 98.06 90 LEU A CA 1
ATOM 696 C C . LEU A 1 90 ? -9.299 2.969 21.816 1.00 98.06 90 LEU A C 1
ATOM 698 O O . LEU A 1 90 ? -10.114 2.964 22.736 1.00 98.06 90 LEU A O 1
ATOM 702 N N . HIS A 1 91 ? -8.832 1.848 21.258 1.00 98.06 91 HIS A N 1
ATOM 703 C CA . HIS A 1 91 ? -9.180 0.523 21.750 1.00 98.06 91 HIS A CA 1
ATOM 704 C C . HIS A 1 91 ? -8.737 0.358 23.203 1.00 98.06 91 HIS A C 1
ATOM 706 O O . HIS A 1 91 ? -9.571 0.030 24.042 1.00 98.06 91 HIS A O 1
ATOM 712 N N . GLU A 1 92 ? -7.465 0.617 23.510 1.00 97.69 92 GLU A N 1
ATOM 713 C CA . GLU A 1 92 ? -6.920 0.406 24.851 1.00 97.69 92 GLU A CA 1
ATOM 714 C C . GLU A 1 92 ? -7.473 1.416 25.875 1.00 97.69 92 GLU A C 1
ATOM 716 O O . GLU A 1 92 ? -7.745 1.025 27.014 1.00 97.69 92 GLU A O 1
ATOM 721 N N . ASP A 1 93 ? -7.730 2.673 25.483 1.00 97.94 93 ASP A N 1
ATOM 722 C CA . ASP A 1 93 ? -8.391 3.669 26.346 1.00 97.94 93 ASP A CA 1
ATOM 723 C C . ASP A 1 93 ? -9.854 3.315 26.668 1.00 97.94 93 ASP A C 1
ATOM 725 O O . ASP A 1 93 ? -10.366 3.773 27.689 1.00 97.94 93 ASP A O 1
ATOM 729 N N . LEU A 1 94 ? -10.527 2.528 25.821 1.00 97.88 94 LEU A N 1
ATOM 730 C CA . LEU A 1 94 ? -11.941 2.145 25.963 1.00 97.88 94 LEU A CA 1
ATO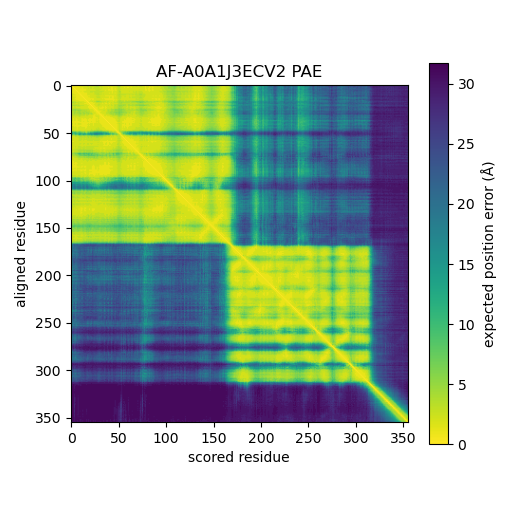M 731 C C . LEU A 1 94 ? -12.139 0.642 26.205 1.00 97.88 94 LEU A C 1
ATOM 733 O O . LEU A 1 94 ? -13.251 0.130 26.076 1.00 97.88 94 LEU A O 1
ATOM 737 N N . ASN A 1 95 ? -11.066 -0.093 26.509 1.00 97.50 95 ASN A N 1
ATOM 738 C CA . ASN A 1 95 ? -11.155 -1.527 26.744 1.00 97.50 95 ASN A CA 1
ATOM 739 C C . ASN A 1 95 ? -11.836 -1.781 28.096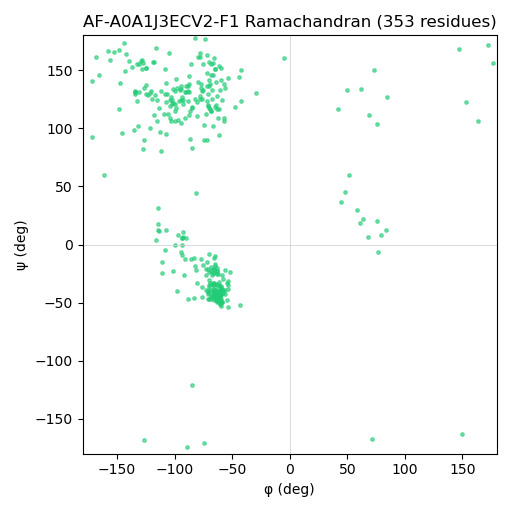 1.00 97.50 95 ASN A C 1
ATOM 741 O O . ASN A 1 95 ? -11.278 -1.489 29.160 1.00 97.50 95 ASN A O 1
ATOM 745 N N . LYS A 1 96 ? -13.039 -2.355 28.053 1.00 95.88 96 LYS A N 1
ATOM 746 C CA . LYS A 1 96 ? -13.873 -2.662 29.222 1.00 95.88 96 LYS A CA 1
ATOM 747 C C . LYS A 1 96 ? -13.257 -3.766 30.083 1.00 95.88 96 LYS A C 1
ATOM 749 O O . LYS A 1 96 ? -13.505 -3.829 31.290 1.00 95.88 96 LYS A O 1
ATOM 754 N N . VAL A 1 97 ? -12.385 -4.598 29.507 1.00 93.69 97 VAL A N 1
ATOM 755 C CA . VAL A 1 97 ? -11.663 -5.647 30.234 1.00 93.69 97 VAL A CA 1
ATOM 756 C C . VAL A 1 97 ? -10.546 -5.036 31.085 1.00 93.69 97 VAL A C 1
ATOM 758 O O . VAL A 1 97 ? -9.461 -4.720 30.601 1.00 93.69 97 VAL A O 1
ATOM 761 N N . LYS A 1 98 ? -10.780 -4.921 32.397 1.00 88.00 98 LYS A N 1
ATOM 762 C CA . LYS A 1 98 ? -9.784 -4.381 33.345 1.00 88.00 98 LYS A CA 1
ATOM 763 C C . LYS A 1 98 ? -8.664 -5.371 33.680 1.00 88.00 98 LYS A C 1
ATOM 765 O O . LYS A 1 98 ? -7.512 -4.983 33.837 1.00 88.00 98 LYS A O 1
ATOM 770 N N . ARG A 1 99 ? -8.987 -6.666 33.775 1.00 86.38 99 ARG A N 1
ATOM 771 C CA . ARG A 1 99 ? -8.023 -7.734 34.084 1.00 86.38 99 ARG A CA 1
ATOM 772 C C . ARG A 1 99 ? -8.007 -8.764 32.965 1.00 86.38 99 ARG A C 1
ATOM 774 O O . ARG A 1 99 ? -8.869 -9.638 32.928 1.00 86.38 99 ARG A O 1
ATOM 781 N N . LYS A 1 100 ? -7.009 -8.672 32.084 1.00 87.19 100 LYS A N 1
ATOM 782 C CA . LYS A 1 100 ? -6.854 -9.575 30.936 1.00 87.19 100 LYS A CA 1
ATOM 783 C C . LYS A 1 100 ? -6.489 -10.991 31.438 1.00 87.19 100 LYS A C 1
ATOM 785 O O . LYS A 1 100 ? -5.423 -11.146 32.039 1.00 87.19 100 LYS A O 1
ATOM 790 N N . PRO A 1 101 ? -7.345 -12.015 31.253 1.00 88.56 101 PRO A N 1
ATOM 791 C CA . PRO A 1 101 ? -7.011 -13.382 31.644 1.00 88.56 101 PRO A CA 1
ATOM 792 C C . PRO A 1 101 ? -5.859 -13.926 30.791 1.00 88.56 101 PRO A C 1
ATOM 794 O O . PRO A 1 101 ? -5.751 -13.613 29.603 1.00 88.56 101 PRO A O 1
ATOM 797 N N . TYR A 1 102 ? -5.009 -14.757 31.395 1.00 85.31 102 TYR A N 1
ATOM 798 C CA . TYR A 1 102 ? -4.050 -15.560 30.643 1.00 85.31 102 TYR A CA 1
ATOM 799 C C . TYR A 1 102 ? -4.779 -16.760 30.038 1.00 85.31 102 TYR A C 1
ATOM 801 O O . TYR A 1 102 ? -5.447 -17.503 30.758 1.00 85.31 102 TYR A O 1
ATOM 809 N N . ILE A 1 103 ? -4.662 -16.925 28.724 1.00 79.94 103 ILE A N 1
ATOM 810 C CA . ILE A 1 103 ? -5.252 -18.033 27.976 1.00 79.94 103 ILE A CA 1
ATOM 811 C C . ILE A 1 103 ? -4.153 -18.584 27.072 1.00 79.94 103 ILE A C 1
ATOM 813 O O . ILE A 1 103 ? -3.556 -17.835 26.298 1.00 79.94 103 ILE A O 1
ATOM 817 N N . GLU A 1 104 ? -3.866 -19.875 27.201 1.00 79.25 104 GLU A N 1
ATOM 818 C CA . GLU A 1 104 ? -2.912 -20.572 26.344 1.00 79.25 104 GLU A CA 1
ATOM 819 C C . GLU A 1 104 ? -3.556 -20.849 24.982 1.00 79.25 104 GLU A C 1
ATOM 821 O O . GLU A 1 104 ? -4.642 -21.429 24.906 1.00 79.25 104 GLU A O 1
ATOM 826 N N . ALA A 1 105 ? -2.901 -20.405 23.908 1.00 72.38 105 ALA A N 1
ATOM 827 C CA . ALA A 1 105 ? -3.356 -20.670 22.552 1.00 72.38 105 ALA A CA 1
ATOM 828 C C . ALA A 1 105 ? -3.132 -22.150 22.226 1.00 72.38 105 ALA A C 1
ATOM 830 O O . ALA A 1 105 ? -1.999 -22.633 22.253 1.00 72.38 105 ALA A O 1
ATOM 831 N N . LYS A 1 106 ? -4.216 -22.865 21.926 1.00 73.88 106 LYS A N 1
ATOM 832 C CA . LYS A 1 106 ? -4.159 -24.254 21.468 1.00 73.88 106 LYS A CA 1
ATOM 833 C C . LYS A 1 106 ? -3.992 -24.289 19.956 1.00 73.88 106 LYS A C 1
ATOM 835 O O . LYS A 1 106 ? -4.539 -23.437 19.258 1.00 73.88 106 LYS A O 1
ATOM 840 N N . ASP A 1 107 ? -3.252 -25.278 19.464 1.00 72.44 107 ASP A N 1
ATOM 841 C CA . ASP A 1 107 ? -3.175 -25.539 18.027 1.00 72.44 107 ASP A CA 1
ATOM 842 C C . ASP A 1 107 ? -4.560 -25.997 17.519 1.00 72.44 107 ASP A C 1
ATOM 844 O O . ASP A 1 107 ? -5.446 -26.405 18.283 1.00 72.44 107 ASP A O 1
ATOM 848 N N . SER A 1 108 ? -4.774 -25.882 16.212 1.00 75.25 108 SER A N 1
ATOM 849 C CA . SER A 1 108 ? -6.045 -26.248 15.579 1.00 75.25 108 SER A CA 1
ATOM 850 C C . SER A 1 108 ? -6.360 -27.744 15.719 1.00 75.25 108 SER A C 1
ATOM 852 O O . SER A 1 108 ? -7.531 -28.107 15.683 1.00 75.25 108 SER A O 1
ATOM 854 N N . ASP A 1 109 ? -5.350 -28.601 15.936 1.00 72.06 109 ASP A N 1
ATOM 855 C CA . ASP A 1 109 ? -5.461 -30.045 16.215 1.00 72.06 109 ASP A CA 1
ATOM 856 C C . ASP A 1 109 ? -6.471 -30.789 15.311 1.00 72.06 109 ASP A C 1
ATOM 858 O O . ASP A 1 109 ? -7.1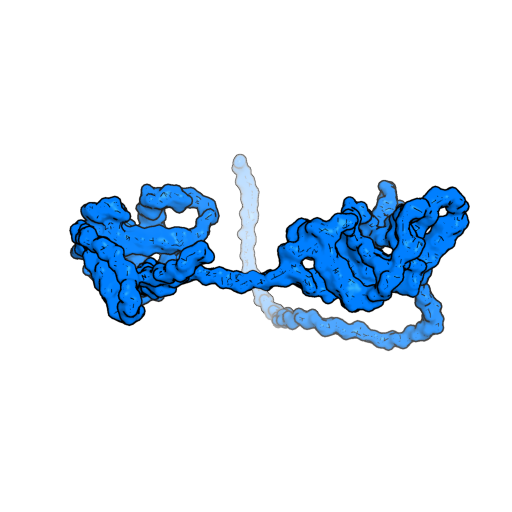55 -31.718 15.733 1.00 72.06 109 ASP A O 1
ATOM 862 N N . SER A 1 110 ? -6.559 -30.393 14.033 1.00 76.62 110 SER A N 1
ATOM 863 C CA . SER A 1 110 ? -7.509 -30.929 13.033 1.00 76.62 110 SER A CA 1
ATOM 864 C C . SER A 1 110 ? -8.999 -30.736 13.362 1.00 76.62 110 SER A C 1
ATOM 866 O O . SER A 1 110 ? -9.851 -31.420 12.791 1.00 76.62 110 SER A O 1
ATOM 868 N N . ARG A 1 111 ? -9.330 -29.812 14.269 1.00 87.62 111 ARG A N 1
ATOM 869 C CA . ARG A 1 111 ? -10.708 -29.395 14.550 1.00 87.62 111 ARG A CA 1
ATOM 870 C C . ARG A 1 111 ? -11.293 -28.595 13.375 1.00 87.62 111 ARG A C 1
ATOM 872 O O . ARG A 1 111 ? -10.529 -28.025 12.592 1.00 87.62 111 ARG A O 1
ATOM 879 N N . PRO A 1 112 ? -12.629 -28.532 13.244 1.00 91.00 112 PRO A N 1
ATOM 880 C CA . PRO A 1 112 ? -13.282 -27.682 12.255 1.00 91.00 112 PRO A CA 1
ATOM 881 C C . PRO A 1 112 ? -12.879 -26.208 12.404 1.00 91.00 112 PRO A C 1
ATOM 883 O O . PRO A 1 112 ? -12.788 -25.687 13.517 1.00 91.00 112 PRO A O 1
ATOM 886 N N . ASP A 1 113 ? -12.634 -25.537 11.275 1.00 92.19 113 ASP A N 1
ATOM 887 C CA . ASP A 1 113 ? -12.185 -24.139 11.241 1.00 92.19 113 ASP A CA 1
ATOM 888 C C . ASP A 1 113 ? -13.145 -23.193 11.976 1.00 92.19 113 ASP A C 1
ATOM 890 O O . ASP A 1 113 ? -12.701 -22.273 12.653 1.00 92.19 113 ASP A O 1
ATOM 894 N N . ASP A 1 114 ? -14.452 -23.412 11.844 1.00 93.69 114 AS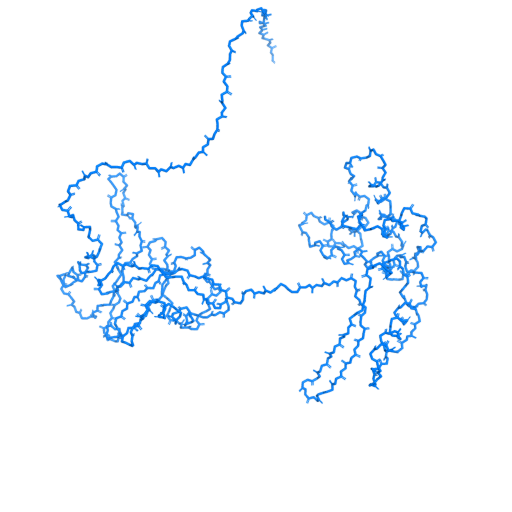P A N 1
ATOM 895 C CA . ASP A 1 114 ? -15.510 -22.614 12.463 1.00 93.69 114 ASP A CA 1
ATOM 896 C C . ASP A 1 114 ? -15.500 -22.722 13.992 1.00 93.69 114 ASP A C 1
ATOM 898 O O . ASP A 1 114 ? -15.616 -21.706 14.679 1.00 93.69 114 ASP A O 1
ATOM 902 N N . GLU A 1 115 ? -15.279 -23.922 14.533 1.00 92.31 115 GLU A N 1
ATOM 903 C CA . GLU A 1 115 ? -15.147 -24.129 15.978 1.00 92.31 115 GLU A CA 1
ATOM 904 C C . GLU A 1 115 ? -13.901 -23.427 16.540 1.00 92.31 115 GLU A C 1
ATOM 906 O O . GLU A 1 115 ? -13.971 -22.770 17.583 1.00 92.31 115 GLU A O 1
ATOM 911 N N . VAL A 1 116 ? -12.763 -23.534 15.842 1.00 91.62 116 VAL A N 1
ATOM 912 C CA . VAL A 1 116 ? -11.495 -22.912 16.261 1.00 91.62 116 VAL A CA 1
ATOM 913 C C . VAL A 1 116 ? -11.559 -21.388 16.131 1.00 91.62 116 VAL A C 1
ATOM 915 O O . VAL A 1 116 ? -11.113 -20.682 17.037 1.00 91.62 116 VAL A O 1
ATOM 918 N N . ALA A 1 117 ? -12.138 -20.873 15.044 1.00 93.75 117 ALA A N 1
ATOM 919 C CA . ALA A 1 117 ? -12.330 -19.442 14.823 1.00 93.75 117 ALA A CA 1
ATOM 920 C C . ALA A 1 117 ? -13.170 -18.814 15.942 1.00 93.75 117 ALA A C 1
ATOM 922 O O . ALA A 1 117 ? -12.750 -17.826 16.550 1.00 93.75 117 ALA A O 1
ATOM 923 N N . GLU A 1 118 ? -14.311 -19.431 16.264 1.00 94.69 118 GLU A N 1
ATOM 924 C CA . GLU A 1 118 ? -15.229 -18.985 17.314 1.00 94.69 118 GLU A CA 1
ATOM 925 C C . GLU A 1 118 ? -14.589 -19.068 18.714 1.00 94.69 118 GLU A C 1
ATOM 927 O O . GLU A 1 118 ? -14.745 -18.154 19.528 1.00 94.69 118 GLU A O 1
ATOM 932 N N . GLU A 1 119 ? -13.839 -20.136 19.010 1.00 92.62 119 GLU A N 1
ATOM 933 C CA . GLU A 1 119 ? -13.077 -20.279 20.260 1.00 92.62 119 GLU A CA 1
ATOM 934 C C . GLU A 1 119 ? -12.037 -19.159 20.417 1.00 92.62 119 GLU A C 1
ATOM 936 O O . GLU A 1 119 ? -12.010 -18.468 21.441 1.00 92.62 119 GLU A O 1
ATOM 941 N N . LEU A 1 120 ? -11.213 -18.934 19.390 1.00 92.12 120 LEU A N 1
ATOM 942 C CA . LEU A 1 120 ? -10.174 -17.906 19.412 1.00 92.12 120 LEU A CA 1
ATOM 943 C C . LEU A 1 120 ? -10.766 -16.492 19.436 1.00 92.12 120 LEU A C 1
ATOM 945 O O . LEU A 1 120 ? -10.227 -15.619 20.119 1.00 92.12 120 LEU A O 1
ATOM 949 N N . TRP A 1 121 ? -11.907 -16.267 18.779 1.00 95.12 121 TRP A N 1
ATOM 950 C CA . TRP A 1 121 ? -12.613 -14.988 18.844 1.00 95.12 121 TRP A CA 1
ATOM 951 C C . TRP A 1 121 ? -13.174 -14.716 20.243 1.00 95.12 121 TRP A C 1
ATOM 953 O O . TRP A 1 121 ? -13.020 -13.612 20.769 1.00 95.12 121 TRP A O 1
ATOM 963 N N . LYS A 1 122 ? -13.739 -15.731 20.910 1.00 94.12 122 LYS A N 1
ATOM 964 C CA . LYS A 1 122 ? -14.156 -15.630 22.319 1.00 94.12 122 LYS A CA 1
ATOM 965 C C . LYS A 1 122 ? -12.984 -15.294 23.235 1.00 94.12 122 LYS A C 1
ATOM 967 O O . LYS A 1 122 ? -13.127 -14.451 24.119 1.00 94.12 122 LYS A O 1
ATOM 972 N N . TYR A 1 123 ? -11.823 -15.914 23.027 1.00 92.56 123 TYR A N 1
ATOM 973 C CA . TYR A 1 123 ? -10.617 -15.612 23.805 1.00 92.56 123 TYR A CA 1
ATOM 974 C C . TYR A 1 123 ? -10.095 -14.202 23.555 1.00 92.56 123 TYR A C 1
ATOM 976 O O . TYR A 1 123 ? -9.691 -13.518 24.499 1.00 92.56 123 TYR A O 1
ATOM 984 N N . HIS A 1 124 ? -10.146 -13.748 22.305 1.00 94.75 124 HIS A N 1
ATOM 985 C CA . HIS A 1 124 ? -9.823 -12.376 21.948 1.00 94.75 124 HIS A CA 1
ATOM 986 C C . HIS A 1 124 ? -10.763 -11.387 22.648 1.00 94.75 124 HIS A C 1
ATOM 988 O O . HIS A 1 124 ? -10.283 -10.518 23.377 1.00 94.75 124 HIS A O 1
ATOM 994 N N . LYS A 1 125 ? -12.087 -11.585 22.555 1.00 95.38 125 LYS A N 1
ATOM 995 C CA . LYS A 1 125 ? -13.093 -10.749 23.236 1.00 95.38 125 LYS A CA 1
ATOM 996 C C . LYS A 1 125 ? -12.982 -10.767 24.762 1.00 95.38 125 LYS A C 1
ATOM 998 O O . LYS A 1 125 ? -13.218 -9.751 25.405 1.00 95.38 125 LYS A O 1
ATOM 1003 N N . ALA A 1 126 ? -12.558 -11.880 25.362 1.00 94.56 126 ALA A N 1
ATOM 1004 C CA . ALA A 1 126 ? -12.329 -11.966 26.808 1.00 94.56 126 ALA A CA 1
ATOM 1005 C C . ALA A 1 126 ? -11.180 -11.064 27.305 1.00 94.56 126 ALA A C 1
ATOM 1007 O O . ALA A 1 126 ? -11.065 -10.819 28.507 1.00 94.56 126 ALA A O 1
ATOM 1008 N N . ARG A 1 127 ? -10.312 -10.593 26.400 1.00 94.44 127 ARG A N 1
ATOM 1009 C CA . ARG A 1 127 ? -9.192 -9.681 26.688 1.00 94.44 127 ARG A CA 1
ATOM 1010 C C . ARG A 1 127 ? -9.392 -8.286 26.094 1.00 94.44 127 ARG A C 1
ATOM 1012 O O . ARG A 1 127 ? -8.791 -7.333 26.595 1.00 94.44 127 ARG A O 1
ATOM 1019 N N . ASN A 1 128 ? -10.195 -8.188 25.041 1.00 96.19 128 ASN A N 1
ATOM 1020 C CA . ASN A 1 128 ? -10.358 -7.013 24.201 1.00 96.19 128 ASN A CA 1
ATOM 1021 C C . ASN A 1 128 ? -11.851 -6.786 23.948 1.00 96.19 128 ASN A C 1
ATOM 1023 O O . ASN A 1 128 ? -12.440 -7.419 23.075 1.00 96.19 128 ASN A O 1
ATOM 1027 N N . ASP A 1 129 ? -12.451 -5.872 24.705 1.00 96.88 129 ASP A N 1
ATOM 1028 C CA . ASP A 1 129 ? -13.867 -5.526 24.568 1.00 96.88 129 ASP A CA 1
ATOM 1029 C C . ASP A 1 129 ? -14.010 -4.006 24.527 1.00 96.88 129 ASP A C 1
ATOM 1031 O O . ASP A 1 129 ? -13.857 -3.329 25.543 1.00 96.88 129 ASP A O 1
ATOM 1035 N N . SER A 1 130 ? -14.210 -3.451 23.333 1.00 97.75 130 SER A N 1
ATOM 1036 C CA . SER A 1 130 ? -14.431 -2.019 23.134 1.00 97.75 130 SER A CA 1
ATOM 1037 C C . SER A 1 130 ? -15.138 -1.754 21.810 1.00 97.75 130 SER A C 1
ATOM 1039 O O . SER A 1 130 ? -15.144 -2.606 20.921 1.00 97.75 130 SER A O 1
ATOM 1041 N N . VAL A 1 131 ? -15.640 -0.529 21.632 1.00 97.62 131 VAL A N 1
ATOM 1042 C CA . VAL A 1 131 ? -16.276 -0.093 20.376 1.00 97.62 131 VAL A CA 1
ATOM 1043 C C . VAL A 1 131 ? -15.385 -0.310 19.145 1.00 97.62 131 VAL A C 1
ATOM 1045 O O . VAL A 1 131 ? -15.877 -0.593 18.058 1.00 97.62 131 VAL A O 1
ATOM 1048 N N . ILE A 1 132 ? -14.059 -0.220 19.299 1.00 97.88 132 ILE A N 1
ATOM 1049 C CA . ILE A 1 132 ? -13.125 -0.439 18.188 1.00 97.88 132 ILE A CA 1
ATOM 1050 C C . ILE A 1 132 ? -13.088 -1.916 17.783 1.00 97.88 132 ILE A C 1
ATOM 1052 O O . ILE A 1 132 ? -12.993 -2.212 16.594 1.00 97.88 132 ILE A O 1
ATOM 1056 N N . VAL A 1 133 ? -13.198 -2.840 18.745 1.00 97.44 133 VAL A N 1
ATOM 1057 C CA . VAL A 1 133 ? -13.302 -4.279 18.455 1.00 97.44 133 VAL A CA 1
ATOM 1058 C C . VAL A 1 133 ? -14.589 -4.555 17.690 1.00 97.44 133 VAL A C 1
ATOM 1060 O O . VAL A 1 133 ? -14.550 -5.198 16.647 1.00 97.44 133 VAL A O 1
ATOM 1063 N N . ASP A 1 134 ? -15.706 -4.010 18.168 1.00 96.62 134 ASP A N 1
ATOM 1064 C CA . ASP A 1 134 ? -17.021 -4.271 17.582 1.00 96.62 134 ASP A CA 1
ATOM 1065 C C . ASP A 1 134 ? -17.169 -3.703 16.159 1.00 96.62 134 ASP A C 1
ATOM 1067 O O . ASP A 1 134 ? -17.862 -4.292 15.332 1.00 96.62 134 ASP A O 1
ATOM 1071 N N . VAL A 1 135 ? -16.527 -2.566 15.859 1.00 97.25 135 VAL A N 1
ATOM 1072 C CA . VAL A 1 135 ? -16.685 -1.871 14.568 1.00 97.25 135 VAL A CA 1
ATOM 1073 C C . VAL A 1 135 ? -15.573 -2.192 13.571 1.00 97.25 135 VAL A C 1
ATOM 1075 O O . VAL A 1 135 ? -15.836 -2.290 12.373 1.00 97.25 135 VAL A O 1
ATOM 1078 N N . CYS A 1 136 ? -14.324 -2.290 14.028 1.00 96.56 136 CYS A N 1
ATOM 1079 C CA . CYS A 1 136 ? -13.162 -2.316 13.139 1.00 96.56 136 CYS A CA 1
ATOM 1080 C C . CYS A 1 136 ? -12.449 -3.664 13.096 1.00 96.56 136 CYS A C 1
ATOM 1082 O O . CYS A 1 136 ? -11.625 -3.854 12.202 1.00 96.56 136 CYS A O 1
ATOM 1084 N N . GLN A 1 137 ? -12.706 -4.576 14.039 1.00 97.38 137 GLN A N 1
ATOM 1085 C CA . GLN A 1 137 ? -11.959 -5.825 14.082 1.00 97.38 137 GLN A CA 1
ATOM 1086 C C . GLN A 1 137 ? -12.650 -6.971 13.350 1.00 97.38 137 GLN A C 1
ATOM 1088 O O . GLN A 1 137 ? -13.848 -7.202 13.476 1.00 97.38 137 GLN A O 1
ATOM 1093 N N . GLY A 1 138 ? -11.843 -7.705 12.592 1.00 96.38 138 GLY A N 1
ATOM 1094 C CA . GLY A 1 138 ? -12.196 -8.984 11.991 1.00 96.38 138 GLY A CA 1
ATOM 1095 C C . GLY A 1 138 ? -11.165 -10.046 12.353 1.00 96.38 138 GLY A C 1
ATOM 1096 O O . GLY A 1 138 ? -10.307 -9.824 13.208 1.00 96.38 138 GLY A O 1
ATOM 1097 N N . GLN A 1 139 ? -11.231 -11.195 11.684 1.00 96.62 139 GLN A N 1
ATOM 1098 C CA . GLN A 1 139 ? -10.342 -12.326 11.937 1.00 96.62 139 GLN A CA 1
ATOM 1099 C C . GLN A 1 139 ? -9.810 -12.912 10.620 1.00 96.62 139 GLN A C 1
ATOM 1101 O O . GLN A 1 139 ? -10.572 -13.145 9.681 1.00 96.62 139 GLN A O 1
ATOM 1106 N N . TYR A 1 140 ? -8.497 -13.128 10.538 1.00 95.12 140 TYR A N 1
ATOM 1107 C CA . TYR A 1 140 ? -7.853 -13.879 9.460 1.00 95.12 140 TYR A CA 1
ATOM 1108 C C . TYR A 1 140 ? -7.855 -15.372 9.771 1.00 95.12 140 TYR A C 1
ATOM 1110 O O . TYR A 1 140 ? -7.812 -15.754 10.934 1.00 95.12 140 TYR A O 1
ATOM 1118 N N . LYS A 1 141 ? -7.792 -16.206 8.730 1.00 94.00 141 LYS A N 1
ATOM 1119 C CA . LYS A 1 141 ? -7.297 -17.583 8.831 1.00 94.00 141 LYS A CA 1
ATOM 1120 C C . LYS A 1 141 ? -5.882 -17.627 8.257 1.00 94.00 141 LYS A C 1
ATOM 1122 O O . LYS A 1 141 ? -5.705 -17.576 7.039 1.00 94.00 141 LYS A O 1
ATOM 1127 N N . SER A 1 142 ? -4.883 -17.733 9.120 1.00 91.56 142 SER A N 1
ATOM 1128 C CA . SER A 1 142 ? -3.475 -17.829 8.740 1.00 91.56 142 SER A CA 1
ATOM 1129 C C . SER A 1 142 ? -3.086 -19.300 8.634 1.00 91.56 142 SER A C 1
ATOM 1131 O O . SER A 1 142 ? -3.274 -20.062 9.574 1.00 91.56 142 SER A O 1
ATOM 1133 N N . THR A 1 143 ? -2.560 -19.727 7.484 1.00 91.56 143 THR A N 1
ATOM 1134 C CA . THR A 1 143 ? -2.057 -21.098 7.285 1.00 91.56 143 THR A CA 1
ATOM 1135 C C . THR A 1 143 ? -0.569 -21.046 6.974 1.00 91.56 143 THR A C 1
ATOM 1137 O O . THR A 1 143 ? -0.163 -20.571 5.914 1.00 91.56 143 THR A O 1
ATOM 1140 N N . LEU A 1 144 ? 0.243 -21.540 7.903 1.00 90.94 144 LEU A N 1
ATOM 1141 C CA . LEU A 1 144 ? 1.687 -21.652 7.758 1.00 90.94 144 LEU A CA 1
ATOM 1142 C C . LEU A 1 144 ? 2.048 -23.104 7.458 1.00 90.94 144 LEU A C 1
ATOM 1144 O O . LEU A 1 144 ? 1.677 -24.009 8.202 1.00 90.94 144 LEU A O 1
ATOM 1148 N N . VAL A 1 145 ? 2.797 -23.320 6.380 1.00 92.38 145 VAL A N 1
ATOM 1149 C CA . VAL A 1 145 ? 3.322 -24.637 6.011 1.00 92.38 145 VAL A CA 1
ATOM 1150 C C . VAL A 1 145 ? 4.836 -24.590 6.140 1.00 92.38 145 VAL A C 1
ATOM 1152 O O . VAL A 1 145 ? 5.498 -23.816 5.449 1.00 92.38 145 VAL A O 1
ATOM 1155 N N . CYS A 1 146 ? 5.391 -25.400 7.040 1.00 91.56 146 CYS A N 1
ATOM 1156 C CA . CYS A 1 146 ? 6.837 -25.519 7.172 1.00 91.56 146 CYS A CA 1
ATOM 1157 C C . CYS A 1 146 ? 7.417 -26.184 5.910 1.00 91.56 146 CYS A C 1
ATOM 1159 O O . CYS A 1 146 ? 6.992 -27.294 5.579 1.00 91.56 146 CYS A O 1
ATOM 1161 N N . PRO A 1 147 ? 8.390 -25.561 5.221 1.00 91.75 147 PRO A N 1
ATOM 1162 C CA . PRO A 1 147 ? 8.952 -26.118 3.992 1.00 91.75 147 PRO A CA 1
ATOM 1163 C C . PRO A 1 147 ? 9.800 -27.377 4.228 1.00 91.75 147 PRO A C 1
ATOM 1165 O O . PRO A 1 147 ? 9.932 -28.186 3.316 1.00 91.75 147 PRO A O 1
ATOM 1168 N N . ASP A 1 148 ? 10.340 -27.566 5.437 1.00 96.25 148 ASP A N 1
ATOM 1169 C CA . ASP A 1 148 ? 11.249 -28.678 5.742 1.00 96.25 148 ASP A CA 1
ATOM 1170 C C . ASP A 1 148 ? 10.508 -29.945 6.189 1.00 96.25 148 ASP A C 1
ATOM 1172 O O . ASP A 1 148 ? 10.803 -31.044 5.726 1.00 96.25 148 ASP A O 1
ATOM 1176 N N . CYS A 1 149 ? 9.542 -29.806 7.106 1.00 94.25 149 CYS A N 1
ATOM 1177 C CA . CYS A 1 149 ? 8.825 -30.945 7.692 1.00 94.25 149 CYS A CA 1
ATOM 1178 C C . CYS A 1 149 ? 7.370 -31.076 7.227 1.00 94.25 149 CYS A C 1
ATOM 1180 O O . CYS A 1 149 ? 6.689 -32.021 7.620 1.00 94.25 149 CYS A O 1
ATOM 1182 N N . GLY A 1 150 ? 6.865 -30.123 6.439 1.00 91.19 150 GLY A N 1
ATOM 1183 C CA . GLY A 1 150 ? 5.480 -30.115 5.968 1.00 91.19 150 GLY A CA 1
ATOM 1184 C C . GLY A 1 150 ? 4.435 -29.873 7.061 1.00 91.19 150 GLY A C 1
ATOM 1185 O O . GLY A 1 150 ? 3.244 -29.972 6.772 1.00 91.19 150 GLY A O 1
ATOM 1186 N N . LYS A 1 151 ? 4.835 -29.556 8.307 1.00 90.00 151 LYS A N 1
ATOM 1187 C CA . LYS A 1 151 ? 3.887 -29.240 9.387 1.00 90.00 151 LYS A CA 1
ATOM 1188 C C . LYS A 1 151 ? 3.023 -28.051 8.967 1.00 90.00 151 LYS A C 1
ATOM 1190 O O . LYS A 1 151 ? 3.551 -26.981 8.661 1.00 90.00 151 LYS A O 1
ATOM 1195 N N . ILE A 1 152 ? 1.709 -28.251 9.005 1.00 89.25 152 ILE A N 1
ATOM 1196 C CA . ILE A 1 152 ? 0.706 -27.209 8.801 1.00 89.25 152 ILE A CA 1
ATOM 1197 C C . ILE A 1 152 ? 0.318 -26.666 10.177 1.00 89.25 152 ILE A C 1
ATOM 1199 O O . ILE A 1 152 ? -0.016 -27.437 11.073 1.00 89.25 152 ILE A O 1
ATOM 1203 N N . SER A 1 153 ? 0.392 -25.351 10.341 1.00 88.19 153 SER A N 1
ATOM 1204 C CA . SER A 1 153 ? -0.105 -24.627 11.508 1.00 88.19 153 SER A CA 1
ATOM 1205 C C . SER A 1 153 ? -1.171 -23.645 11.043 1.00 88.19 153 SER A C 1
ATOM 1207 O O . SER A 1 153 ? -0.933 -22.865 10.116 1.00 88.19 153 SER A O 1
ATOM 1209 N N . ILE A 1 154 ? -2.355 -23.727 11.647 1.00 89.31 154 ILE A N 1
ATOM 1210 C CA . ILE A 1 154 ? -3.490 -22.857 11.340 1.00 89.31 154 ILE A CA 1
ATOM 1211 C C . ILE A 1 154 ? -3.789 -22.021 12.578 1.00 89.31 154 ILE A C 1
ATOM 1213 O O . ILE A 1 154 ? -4.045 -22.570 13.649 1.00 89.31 154 ILE A O 1
ATOM 1217 N N . THR A 1 155 ? -3.786 -20.701 12.421 1.00 89.62 155 THR A N 1
ATOM 1218 C CA . THR A 1 155 ? -4.157 -19.742 13.468 1.00 89.62 155 THR A CA 1
ATOM 1219 C C . THR A 1 155 ? -5.259 -18.820 12.971 1.00 89.62 155 THR A C 1
ATOM 1221 O O . THR A 1 155 ? -5.375 -18.564 11.769 1.00 89.62 155 THR A O 1
ATOM 1224 N N . PHE A 1 156 ? -6.080 -18.326 13.898 1.00 93.25 156 PHE A N 1
ATOM 1225 C CA . PHE A 1 156 ? -7.086 -17.318 13.594 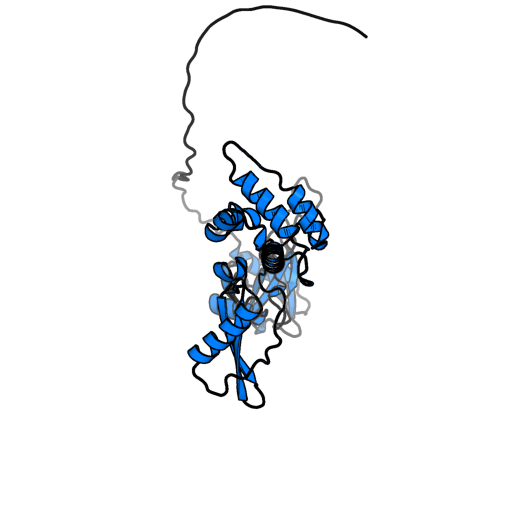1.00 93.25 156 PHE A CA 1
ATOM 1226 C C . PHE A 1 156 ? -6.774 -16.019 14.325 1.00 93.25 156 PHE A C 1
ATOM 1228 O O . PHE A 1 156 ? -6.952 -15.918 15.539 1.00 93.25 156 PHE A O 1
ATOM 1235 N N . ASP A 1 157 ? -6.301 -15.033 13.570 1.00 91.81 157 ASP A N 1
ATOM 1236 C CA . ASP A 1 157 ? -5.667 -13.835 14.114 1.00 91.81 157 ASP A CA 1
ATOM 1237 C C . ASP A 1 157 ? -6.575 -12.608 13.941 1.00 91.81 157 ASP A C 1
ATOM 1239 O O . ASP A 1 157 ? -7.051 -12.359 12.828 1.00 91.81 157 ASP A O 1
ATOM 1243 N N . PRO A 1 158 ? -6.831 -11.820 15.000 1.00 95.25 158 PRO A N 1
ATOM 1244 C CA . PRO A 1 158 ? -7.616 -10.600 14.885 1.00 95.25 158 PRO A CA 1
ATOM 1245 C C . PRO A 1 158 ? -6.861 -9.536 14.073 1.00 95.25 158 PRO A C 1
ATOM 1247 O O . PRO A 1 158 ? -5.640 -9.403 14.174 1.00 95.25 158 PRO A O 1
ATOM 1250 N N . PHE A 1 159 ? -7.586 -8.728 13.303 1.00 95.88 159 PHE A N 1
ATOM 1251 C CA . PHE A 1 159 ? -7.030 -7.586 12.569 1.00 95.88 159 PHE A CA 1
ATOM 1252 C C . PHE A 1 159 ? -7.934 -6.363 12.688 1.00 95.88 159 PHE A C 1
ATOM 1254 O O . PHE A 1 159 ? -9.138 -6.519 12.826 1.00 95.88 159 PHE A O 1
ATOM 1261 N N . MET A 1 160 ? -7.373 -5.152 12.591 1.00 94.62 160 MET A N 1
ATOM 1262 C CA . MET A 1 160 ? -8.135 -3.884 12.589 1.00 94.62 160 MET A CA 1
ATOM 1263 C C . MET A 1 160 ? -8.314 -3.267 11.193 1.00 94.62 160 MET A C 1
ATOM 1265 O O . MET A 1 160 ? -9.191 -2.437 10.979 1.00 94.62 160 MET A O 1
ATOM 1269 N N . TYR A 1 161 ? -7.442 -3.609 10.246 1.00 94.56 161 TYR A N 1
ATOM 1270 C CA . TYR A 1 161 ? -7.464 -3.100 8.876 1.00 94.56 161 TYR A CA 1
ATOM 1271 C C . TYR A 1 161 ? -6.749 -4.078 7.937 1.00 94.56 161 TYR A C 1
ATOM 1273 O O . TYR A 1 161 ? -5.921 -4.883 8.370 1.00 94.56 161 TYR A O 1
ATOM 1281 N N . LEU A 1 162 ? -7.058 -3.990 6.641 1.00 94.56 162 LEU A N 1
ATOM 1282 C CA . LEU A 1 162 ? -6.439 -4.801 5.593 1.00 94.56 162 LEU A CA 1
ATOM 1283 C C . LEU A 1 162 ? -5.419 -3.964 4.814 1.00 94.56 162 LEU A C 1
ATOM 1285 O O . LEU A 1 162 ? -5.782 -2.981 4.166 1.00 94.56 162 LEU A O 1
ATOM 1289 N N . THR A 1 163 ? -4.155 -4.379 4.825 1.00 92.75 163 THR A N 1
ATOM 1290 C CA . THR A 1 163 ? -3.133 -3.824 3.929 1.00 92.75 163 THR A CA 1
ATOM 1291 C C . THR A 1 163 ? -3.096 -4.662 2.660 1.00 92.75 163 THR A C 1
ATOM 1293 O O . THR A 1 163 ? -2.643 -5.805 2.679 1.00 92.75 163 THR A O 1
ATOM 1296 N N . LEU A 1 164 ? -3.582 -4.103 1.553 1.00 90.81 164 LEU A N 1
ATOM 1297 C CA . LEU A 1 164 ? -3.647 -4.811 0.278 1.00 90.81 164 LEU A CA 1
ATOM 1298 C C . LEU A 1 164 ? -2.431 -4.462 -0.594 1.00 90.81 164 LEU A C 1
ATOM 1300 O O . LEU A 1 164 ? -2.217 -3.280 -0.880 1.00 90.81 164 LEU A O 1
ATOM 1304 N N . PRO A 1 165 ? -1.641 -5.451 -1.052 1.00 85.50 165 PRO A N 1
ATOM 1305 C CA . PRO A 1 165 ? -0.592 -5.190 -2.023 1.00 85.50 165 PRO A CA 1
ATOM 1306 C C . PRO A 1 165 ? -1.228 -4.801 -3.359 1.00 85.50 165 PRO A C 1
ATOM 1308 O O . PRO A 1 165 ? -2.143 -5.463 -3.851 1.00 85.50 165 PRO A O 1
ATOM 1311 N N . LEU A 1 166 ? -0.725 -3.733 -3.973 1.00 82.81 166 LEU A N 1
ATOM 1312 C CA . LEU A 1 166 ? -1.122 -3.400 -5.335 1.00 82.81 166 LEU A CA 1
ATOM 1313 C C . LEU A 1 166 ? -0.495 -4.413 -6.302 1.00 82.81 166 LEU A C 1
ATOM 1315 O O . LEU A 1 166 ? 0.697 -4.708 -6.168 1.00 82.81 166 LEU A O 1
ATOM 1319 N N . PRO A 1 167 ? -1.242 -4.915 -7.303 1.00 76.56 167 PRO A N 1
ATOM 1320 C CA . PRO A 1 167 ? -0.655 -5.686 -8.386 1.00 76.56 167 PRO A CA 1
ATOM 1321 C C . PRO A 1 167 ? 0.428 -4.839 -9.058 1.00 76.56 167 PRO A C 1
ATOM 1323 O O . PRO A 1 167 ? 0.138 -3.841 -9.721 1.00 76.56 167 PRO A O 1
ATOM 1326 N N . SER A 1 168 ? 1.696 -5.197 -8.875 1.00 68.94 168 SER A N 1
ATOM 1327 C CA . SER A 1 168 ? 2.753 -4.559 -9.642 1.00 68.94 168 SER A CA 1
ATOM 1328 C C . SER A 1 168 ? 2.614 -5.060 -11.075 1.00 68.94 168 SER A C 1
ATOM 1330 O O . SER A 1 168 ? 2.683 -6.262 -11.339 1.00 68.94 168 SER A O 1
ATOM 1332 N N . SER A 1 169 ? 2.397 -4.156 -12.037 1.00 68.88 169 SER A N 1
ATOM 1333 C CA . SER A 1 169 ? 2.669 -4.514 -13.427 1.00 68.88 169 SER A CA 1
ATOM 1334 C C . SER A 1 169 ? 4.136 -4.926 -13.469 1.00 68.88 169 SER A C 1
ATOM 1336 O O . SER A 1 169 ? 5.025 -4.092 -13.293 1.00 68.88 169 SER A O 1
ATOM 1338 N N . ARG A 1 170 ? 4.394 -6.232 -13.590 1.00 82.56 170 ARG A N 1
ATOM 1339 C CA . ARG A 1 170 ? 5.755 -6.785 -13.630 1.00 82.56 170 ARG A CA 1
ATOM 1340 C C . ARG A 1 170 ? 6.510 -6.329 -14.871 1.00 82.56 170 ARG A C 1
ATOM 1342 O O . ARG A 1 170 ? 7.710 -6.533 -14.960 1.00 82.56 170 ARG A O 1
ATOM 1349 N N . THR A 1 171 ? 5.818 -5.693 -15.810 1.00 88.44 171 THR A N 1
ATOM 1350 C CA . THR A 1 171 ? 6.360 -5.191 -17.061 1.00 88.44 171 THR A CA 1
ATOM 1351 C C . THR A 1 171 ? 6.227 -3.673 -17.180 1.00 88.44 171 THR A C 1
ATOM 1353 O O . THR A 1 171 ? 5.394 -3.033 -16.530 1.00 88.44 171 THR A O 1
ATOM 1356 N N . ARG A 1 172 ? 7.079 -3.083 -18.016 1.00 89.44 172 ARG A N 1
ATOM 1357 C CA . ARG A 1 172 ? 7.035 -1.690 -18.470 1.00 89.44 172 ARG A CA 1
ATOM 1358 C C . ARG A 1 172 ? 7.111 -1.659 -19.994 1.00 89.44 172 ARG A C 1
ATOM 1360 O O . ARG A 1 172 ? 7.730 -2.534 -20.597 1.00 89.44 172 ARG A O 1
ATOM 1367 N N . SER A 1 173 ? 6.512 -0.643 -20.603 1.00 92.06 173 SER A N 1
ATOM 1368 C CA . SER A 1 173 ? 6.683 -0.365 -22.031 1.00 92.06 173 SER A CA 1
ATOM 1369 C C . SER A 1 173 ? 7.869 0.572 -22.237 1.00 92.06 173 SER A C 1
ATOM 1371 O O . SER A 1 173 ? 8.032 1.537 -21.489 1.00 92.06 173 SER A O 1
ATOM 1373 N N . MET A 1 174 ? 8.697 0.285 -23.236 1.00 93.88 174 MET A N 1
ATOM 1374 C CA . MET A 1 174 ? 9.849 1.097 -23.622 1.00 93.88 174 MET A CA 1
ATOM 1375 C C . MET A 1 174 ? 9.805 1.336 -25.130 1.00 93.88 174 MET A C 1
ATOM 1377 O O . MET A 1 174 ? 9.629 0.389 -25.893 1.00 93.88 174 MET A O 1
ATOM 1381 N N . THR A 1 175 ? 9.965 2.589 -25.552 1.00 95.25 175 THR A N 1
ATOM 1382 C CA . THR A 1 175 ? 10.094 2.955 -26.968 1.00 95.25 175 THR A CA 1
ATOM 1383 C C . THR A 1 175 ? 11.559 3.222 -27.271 1.00 95.25 175 THR A C 1
ATOM 1385 O O . THR A 1 175 ? 12.159 4.093 -26.648 1.00 95.25 175 THR A O 1
ATOM 1388 N N . VAL A 1 176 ? 12.130 2.478 -28.215 1.00 97.00 176 VAL A N 1
ATOM 1389 C CA . VAL A 1 176 ? 13.540 2.581 -28.610 1.00 97.00 176 VAL A CA 1
ATOM 1390 C C . VAL A 1 176 ? 13.616 2.838 -30.109 1.00 97.00 176 VAL A C 1
ATOM 1392 O O . VAL A 1 176 ? 12.991 2.133 -30.903 1.00 97.00 176 VAL A O 1
ATOM 1395 N N . ALA A 1 177 ? 14.380 3.856 -30.507 1.00 96.25 177 ALA A N 1
ATOM 1396 C CA . ALA A 1 177 ? 14.660 4.121 -31.915 1.00 96.25 177 ALA A CA 1
ATOM 1397 C C . ALA A 1 177 ? 15.773 3.188 -32.412 1.00 96.25 177 ALA A C 1
ATOM 1399 O O . ALA A 1 177 ? 16.871 3.182 -31.855 1.00 96.25 177 ALA A O 1
ATOM 1400 N N . VAL A 1 178 ? 15.487 2.405 -33.453 1.00 96.69 178 VAL A N 1
ATOM 1401 C CA . VAL A 1 178 ? 16.448 1.496 -34.088 1.00 96.69 178 VAL A CA 1
ATOM 1402 C C . VAL A 1 178 ? 17.023 2.166 -35.333 1.00 96.69 178 VAL A C 1
ATOM 1404 O O . VAL A 1 178 ? 16.286 2.458 -36.273 1.00 96.69 178 VAL A O 1
ATOM 1407 N N . PHE A 1 179 ? 18.331 2.399 -35.338 1.00 95.12 179 PHE A N 1
ATOM 1408 C CA . PHE A 1 179 ? 19.109 2.964 -36.440 1.00 95.12 179 PHE A CA 1
ATOM 1409 C C . PHE A 1 179 ? 19.803 1.845 -37.221 1.00 95.12 179 PHE A C 1
ATOM 1411 O O . PHE A 1 179 ? 20.288 0.882 -36.631 1.00 95.12 179 PHE A O 1
ATOM 1418 N N . TYR A 1 180 ? 19.880 1.980 -38.543 1.00 92.25 180 TYR A N 1
ATOM 1419 C CA . TYR A 1 180 ? 20.490 0.981 -39.422 1.00 92.25 180 TYR A CA 1
ATOM 1420 C C . TYR A 1 180 ? 21.931 1.389 -39.735 1.00 92.25 180 TYR A C 1
ATOM 1422 O O . TYR A 1 180 ? 22.174 2.349 -40.465 1.00 92.25 180 TYR A O 1
ATOM 1430 N N . GLY A 1 181 ? 22.892 0.677 -39.146 1.00 86.25 181 GLY A N 1
ATOM 1431 C CA . GLY A 1 181 ? 24.316 1.005 -39.216 1.00 86.25 181 GLY A CA 1
ATOM 1432 C C . GLY A 1 181 ? 24.972 0.796 -40.580 1.00 86.25 181 GLY A C 1
ATOM 1433 O O . GLY A 1 181 ? 26.126 1.171 -40.781 1.00 86.25 181 GLY A O 1
ATOM 1434 N N . ASP A 1 182 ? 24.258 0.192 -41.523 1.00 85.00 182 ASP A N 1
ATOM 1435 C CA . ASP A 1 182 ? 24.663 0.038 -42.918 1.00 85.00 182 ASP A CA 1
ATOM 1436 C C . ASP A 1 182 ? 24.176 1.193 -43.811 1.00 85.00 182 ASP A C 1
ATOM 1438 O O . ASP A 1 182 ? 24.659 1.341 -44.933 1.00 85.00 182 ASP A O 1
ATOM 1442 N N . GLY A 1 183 ? 23.268 2.038 -43.308 1.00 83.56 183 GLY A N 1
ATOM 1443 C CA . GLY A 1 183 ? 22.651 3.119 -44.072 1.00 83.56 183 GLY A CA 1
ATOM 1444 C C . GLY A 1 183 ? 21.585 2.626 -45.047 1.00 83.56 183 GLY A C 1
ATOM 1445 O O . GLY A 1 183 ? 21.266 3.327 -45.999 1.00 83.56 183 GLY A O 1
ATOM 1446 N N . SER A 1 184 ? 21.038 1.423 -44.845 1.00 85.88 184 SER A N 1
ATOM 1447 C CA . SER A 1 184 ? 20.030 0.849 -45.742 1.00 85.88 184 SER A CA 1
ATOM 1448 C C . SER A 1 184 ? 18.686 1.577 -45.683 1.00 85.88 184 SER A C 1
ATOM 1450 O O . SER A 1 184 ? 17.972 1.622 -46.687 1.00 85.88 184 SER A O 1
ATOM 1452 N N . ARG A 1 185 ? 18.306 2.114 -44.512 1.00 87.31 185 ARG A N 1
ATOM 1453 C CA . ARG A 1 185 ? 17.000 2.746 -44.252 1.00 87.31 185 ARG A CA 1
ATOM 1454 C C . ARG A 1 185 ? 17.081 3.805 -43.153 1.00 87.31 185 ARG A C 1
ATOM 1456 O O . ARG A 1 185 ? 18.033 3.855 -42.376 1.00 87.31 185 ARG A O 1
ATOM 1463 N N . LEU A 1 186 ? 16.034 4.628 -43.070 1.00 88.50 186 LEU A N 1
ATOM 1464 C CA . LEU A 1 186 ? 15.813 5.538 -41.946 1.00 88.50 186 LEU A CA 1
ATOM 1465 C C . LEU A 1 186 ? 15.569 4.766 -40.647 1.00 88.50 186 LEU A C 1
ATOM 1467 O O . LEU A 1 186 ? 15.031 3.659 -40.658 1.00 88.50 186 LEU A O 1
ATOM 1471 N N . TRP A 1 187 ? 15.933 5.380 -39.523 1.00 92.94 187 TRP A N 1
ATOM 1472 C CA . TRP A 1 187 ? 15.649 4.825 -38.204 1.00 92.94 187 TRP A CA 1
ATOM 1473 C C . TRP A 1 187 ? 14.141 4.641 -37.988 1.00 92.94 187 TRP A C 1
ATOM 1475 O O . TRP A 1 187 ? 13.316 5.347 -38.568 1.00 92.94 187 TRP A O 1
ATOM 1485 N N . THR A 1 188 ? 13.765 3.674 -37.153 1.00 94.25 188 THR A N 1
ATOM 1486 C CA . THR A 1 188 ? 12.356 3.351 -36.876 1.00 94.25 188 THR A CA 1
ATOM 1487 C C . THR A 1 188 ? 12.142 3.175 -35.371 1.00 94.25 188 THR A C 1
ATOM 1489 O O . THR A 1 188 ? 12.926 2.462 -34.739 1.00 94.25 188 THR A O 1
ATOM 1492 N N . PRO A 1 189 ? 11.126 3.814 -34.763 1.00 96.06 189 PRO A N 1
ATOM 1493 C CA . PRO A 1 189 ? 10.802 3.604 -33.358 1.00 96.06 189 PRO A CA 1
ATOM 1494 C C . PRO A 1 189 ? 10.051 2.282 -33.158 1.00 96.06 189 PRO A C 1
ATOM 1496 O O . PRO A 1 189 ? 9.094 1.993 -33.872 1.00 96.06 189 PRO A O 1
ATOM 1499 N N . TYR A 1 190 ? 10.449 1.514 -32.146 1.00 96.88 190 TYR A N 1
ATOM 1500 C CA . TYR A 1 190 ? 9.765 0.293 -31.723 1.00 96.88 190 TYR A CA 1
ATOM 1501 C C . TYR A 1 190 ? 9.374 0.397 -30.255 1.00 96.88 190 TYR A C 1
ATOM 1503 O O . TYR A 1 190 ? 10.214 0.695 -29.406 1.00 96.88 190 TYR A O 1
ATOM 1511 N N . THR A 1 191 ? 8.106 0.126 -29.951 1.00 96.44 191 THR A N 1
ATOM 1512 C CA . THR A 1 191 ? 7.612 0.033 -28.574 1.00 96.44 191 THR A CA 1
ATOM 1513 C C . THR A 1 191 ? 7.515 -1.430 -28.171 1.00 96.44 191 THR A C 1
ATOM 1515 O O . THR A 1 191 ? 6.790 -2.203 -28.793 1.00 96.44 191 THR A O 1
ATOM 1518 N N . VAL A 1 192 ? 8.236 -1.805 -27.117 1.00 96.12 192 VAL A N 1
ATOM 1519 C CA . VAL A 1 192 ? 8.297 -3.176 -26.601 1.00 96.12 192 VAL A CA 1
ATOM 1520 C C . VAL A 1 192 ? 7.935 -3.225 -25.124 1.00 96.12 192 VAL A C 1
ATOM 1522 O O . VAL A 1 192 ? 8.143 -2.264 -24.382 1.00 96.12 192 VAL A O 1
ATOM 1525 N N . THR A 1 193 ? 7.394 -4.358 -24.686 1.00 94.81 193 THR A N 1
ATOM 1526 C CA . THR A 1 193 ? 7.058 -4.612 -23.283 1.00 94.81 193 THR A CA 1
ATOM 1527 C C . THR A 1 193 ? 8.098 -5.543 -22.673 1.00 94.81 193 THR A C 1
ATOM 1529 O O . THR A 1 193 ? 8.319 -6.640 -23.177 1.00 94.81 193 THR A O 1
ATOM 1532 N N . VAL A 1 194 ? 8.726 -5.111 -21.579 1.00 94.38 194 VAL A N 1
ATOM 1533 C CA . VAL A 1 194 ? 9.822 -5.830 -20.906 1.00 94.38 194 VAL A CA 1
ATOM 1534 C C . VAL A 1 194 ? 9.588 -5.901 -19.396 1.00 94.38 194 VAL A C 1
ATOM 1536 O O . VAL A 1 194 ? 8.886 -5.036 -18.863 1.00 94.38 194 VAL A O 1
ATOM 1539 N N . PRO A 1 195 ? 10.144 -6.889 -18.673 1.00 92.44 195 PRO A N 1
ATOM 1540 C CA . PRO A 1 195 ? 10.063 -6.939 -17.213 1.00 92.44 195 PRO A CA 1
ATOM 1541 C C . PRO A 1 195 ? 10.704 -5.705 -16.551 1.00 92.44 195 PRO A C 1
ATOM 1543 O O . PRO A 1 195 ? 11.734 -5.213 -17.009 1.00 92.44 195 PRO A O 1
ATOM 1546 N N . LYS A 1 196 ? 10.112 -5.188 -15.466 1.00 88.31 196 LYS A N 1
ATOM 1547 C CA . LYS A 1 196 ? 10.650 -4.029 -14.717 1.00 88.31 196 LYS A CA 1
ATOM 1548 C C . LYS A 1 196 ? 11.974 -4.347 -14.022 1.00 88.31 196 LYS A C 1
ATOM 1550 O O . LYS A 1 196 ? 12.828 -3.473 -13.918 1.00 88.31 196 LYS A O 1
ATOM 1555 N N . ASP A 1 197 ? 12.109 -5.582 -13.561 1.00 88.50 197 ASP A N 1
ATOM 1556 C CA . ASP A 1 197 ? 13.291 -6.207 -12.967 1.00 88.50 197 ASP A CA 1
ATOM 1557 C C . ASP A 1 197 ? 14.150 -6.954 -14.005 1.00 88.50 197 ASP A C 1
ATOM 1559 O O . ASP A 1 197 ? 15.051 -7.705 -13.641 1.00 88.50 197 ASP A O 1
ATOM 1563 N N . GLY A 1 198 ? 13.862 -6.764 -15.298 1.00 91.31 198 GLY A N 1
ATOM 1564 C CA . GLY A 1 198 ? 14.583 -7.402 -16.395 1.00 91.31 198 GLY A CA 1
ATOM 1565 C C . GLY A 1 198 ? 15.974 -6.815 -16.636 1.00 91.31 198 GLY A C 1
ATOM 1566 O O . GLY A 1 198 ? 16.390 -5.827 -16.024 1.00 91.31 198 GLY A O 1
ATOM 1567 N N . CYS A 1 199 ? 16.679 -7.412 -17.590 1.00 95.44 199 CYS A N 1
ATOM 1568 C CA . CYS A 1 199 ? 18.027 -7.036 -18.002 1.00 95.44 199 CYS A CA 1
ATOM 1569 C C . CYS A 1 199 ? 18.084 -6.548 -19.459 1.00 95.44 199 CYS A C 1
ATOM 1571 O O . CYS A 1 199 ? 17.131 -6.693 -20.229 1.00 95.44 199 CYS A O 1
ATOM 1573 N N . ILE A 1 200 ? 19.218 -5.972 -19.862 1.00 95.38 200 ILE A N 1
ATOM 1574 C CA . ILE A 1 200 ? 19.453 -5.483 -21.232 1.00 95.38 200 ILE A CA 1
ATOM 1575 C C . ILE A 1 200 ? 19.180 -6.561 -22.292 1.00 95.38 200 ILE A C 1
ATOM 1577 O O . ILE A 1 200 ? 18.650 -6.251 -23.361 1.00 95.38 200 ILE A O 1
ATOM 1581 N N . ARG A 1 201 ? 19.470 -7.835 -22.000 1.00 95.81 201 ARG A N 1
ATOM 1582 C CA . ARG A 1 201 ? 19.146 -8.960 -22.889 1.00 95.81 201 ARG A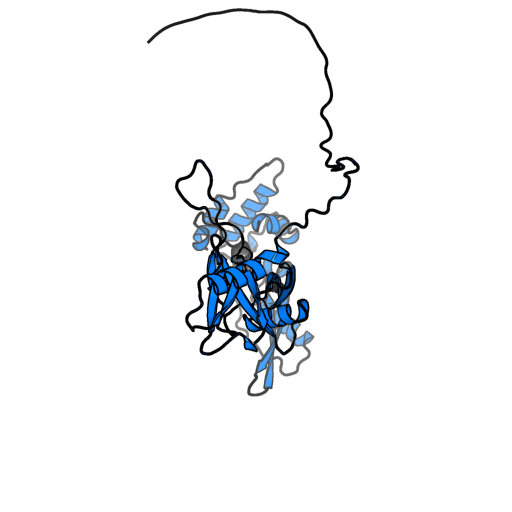 CA 1
ATOM 1583 C C . ARG A 1 201 ? 17.649 -9.075 -23.170 1.00 95.81 201 ARG A C 1
ATOM 1585 O O . ARG A 1 201 ? 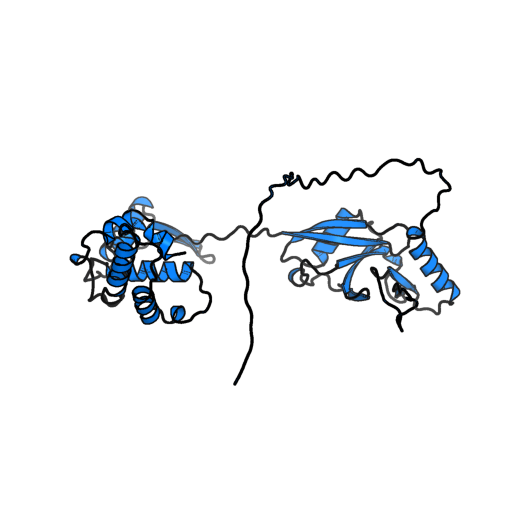17.286 -9.364 -24.309 1.00 95.81 201 ARG A O 1
ATOM 1592 N N . ASP A 1 202 ? 16.794 -8.840 -22.178 1.00 96.25 202 ASP A N 1
ATOM 1593 C CA . ASP A 1 202 ? 15.340 -8.925 -22.350 1.00 96.25 202 ASP A CA 1
ATOM 1594 C C . ASP A 1 202 ? 14.854 -7.829 -23.305 1.00 96.25 202 ASP A C 1
ATOM 1596 O O . ASP A 1 202 ? 14.080 -8.097 -24.224 1.00 96.25 202 ASP A O 1
ATOM 1600 N N . LEU A 1 203 ? 15.392 -6.611 -23.155 1.00 96.25 203 LEU A N 1
ATOM 1601 C CA . LEU A 1 203 ? 15.126 -5.496 -24.065 1.00 96.25 203 LEU A CA 1
ATOM 1602 C C . LEU A 1 203 ? 15.638 -5.773 -25.482 1.00 96.25 203 LEU A C 1
ATOM 1604 O O . LEU A 1 203 ? 14.898 -5.581 -26.444 1.00 96.25 203 LEU A O 1
ATOM 1608 N N . SER A 1 204 ? 16.871 -6.262 -25.618 1.00 95.94 204 SER A N 1
ATOM 1609 C CA . SER A 1 204 ? 17.461 -6.598 -26.919 1.00 95.94 204 SER A CA 1
ATOM 1610 C C . SER A 1 204 ? 16.677 -7.703 -27.636 1.00 95.94 204 SER A C 1
ATOM 1612 O O . SER A 1 204 ? 16.398 -7.590 -28.827 1.00 95.94 204 SER A O 1
ATOM 1614 N N . THR A 1 205 ? 16.227 -8.727 -26.905 1.00 96.06 205 THR A N 1
ATOM 1615 C CA . THR A 1 205 ? 15.417 -9.830 -27.452 1.00 96.06 205 THR A CA 1
ATOM 1616 C C . THR A 1 205 ? 14.038 -9.346 -27.901 1.00 96.06 205 THR A C 1
ATOM 1618 O O . THR A 1 205 ? 13.590 -9.670 -29.004 1.00 96.06 205 THR A O 1
ATOM 1621 N N . ALA A 1 206 ? 13.372 -8.530 -27.077 1.00 97.06 206 ALA A N 1
ATOM 1622 C CA . ALA A 1 206 ? 12.072 -7.960 -27.416 1.00 97.06 206 ALA A CA 1
ATOM 1623 C C . ALA A 1 206 ? 12.163 -7.034 -28.641 1.00 97.06 206 ALA A C 1
ATOM 1625 O O . ALA A 1 206 ? 11.324 -7.120 -29.538 1.00 97.06 206 ALA A O 1
ATOM 1626 N N . LEU A 1 207 ? 13.206 -6.199 -28.719 1.00 97.06 207 LEU A N 1
ATOM 1627 C CA . LEU A 1 207 ? 13.464 -5.342 -29.878 1.00 97.06 207 LEU A CA 1
ATOM 1628 C C . LEU A 1 207 ? 13.808 -6.147 -31.125 1.00 97.06 207 LEU A C 1
ATOM 1630 O O . LEU A 1 207 ? 13.255 -5.857 -32.180 1.00 97.06 207 LEU A O 1
ATOM 1634 N N . GLY A 1 208 ? 14.665 -7.164 -31.009 1.00 96.25 208 GLY A N 1
ATOM 1635 C CA . GLY A 1 208 ? 15.027 -8.035 -32.125 1.00 96.25 208 GLY A CA 1
ATOM 1636 C C . GLY A 1 208 ? 13.809 -8.742 -32.721 1.00 96.25 208 GLY A C 1
ATOM 1637 O O . GLY A 1 208 ? 13.662 -8.806 -33.939 1.00 96.25 208 GLY A O 1
ATOM 1638 N N . THR A 1 209 ? 12.882 -9.175 -31.864 1.00 96.25 209 THR A N 1
ATOM 1639 C CA . THR A 1 209 ? 11.594 -9.739 -32.296 1.00 96.25 209 THR A CA 1
ATOM 1640 C C . THR A 1 209 ? 10.731 -8.681 -32.991 1.00 96.25 209 THR A C 1
ATOM 1642 O O . THR A 1 209 ? 10.212 -8.925 -34.077 1.00 96.25 209 THR A O 1
ATOM 1645 N N . ALA A 1 210 ? 10.601 -7.487 -32.403 1.00 95.94 210 ALA A N 1
ATOM 1646 C CA . ALA A 1 210 ? 9.760 -6.416 -32.938 1.00 95.94 210 ALA A CA 1
ATOM 1647 C C . ALA A 1 210 ? 10.258 -5.864 -34.286 1.00 95.94 210 ALA A C 1
ATOM 1649 O O . ALA A 1 210 ? 9.445 -5.509 -35.137 1.00 95.94 210 ALA A O 1
A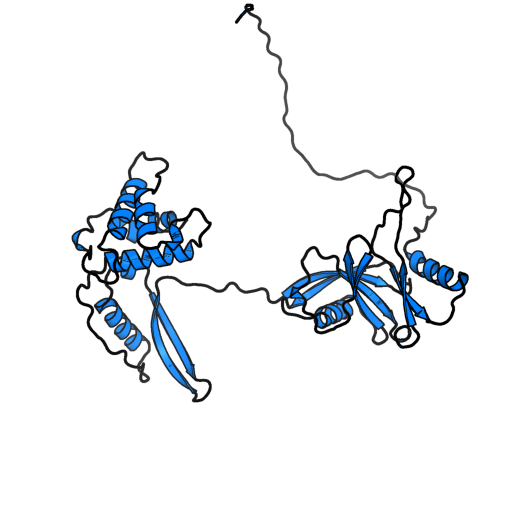TOM 1650 N N . CYS A 1 211 ? 11.576 -5.805 -34.497 1.00 94.12 211 CYS A N 1
ATOM 1651 C CA . CYS A 1 211 ? 12.185 -5.275 -35.718 1.00 94.12 211 CYS A CA 1
ATOM 1652 C C . CYS A 1 211 ? 12.562 -6.346 -36.753 1.00 94.12 211 CYS A C 1
ATOM 1654 O O . CYS A 1 211 ? 13.207 -6.011 -37.751 1.00 94.12 211 CYS A O 1
ATOM 1656 N N . CYS A 1 212 ? 12.158 -7.605 -36.537 1.00 93.62 212 CYS A N 1
ATOM 1657 C CA . CYS A 1 212 ? 12.484 -8.740 -37.408 1.00 93.62 212 CYS A CA 1
ATOM 1658 C C . CYS A 1 212 ? 13.997 -8.817 -37.686 1.00 93.62 212 CYS A C 1
ATOM 1660 O O . CYS A 1 212 ? 14.454 -8.648 -38.820 1.00 93.62 212 CYS A O 1
ATOM 1662 N N . LEU A 1 213 ? 14.784 -8.957 -36.619 1.00 93.38 213 LEU A N 1
ATOM 1663 C CA . LEU A 1 213 ? 16.238 -9.083 -36.685 1.00 93.38 213 LEU A CA 1
ATOM 1664 C C . LEU A 1 213 ? 16.626 -10.453 -37.257 1.00 93.38 213 LEU A C 1
ATOM 1666 O O . LEU A 1 213 ? 16.131 -11.473 -36.778 1.00 93.38 213 LEU A O 1
ATOM 1670 N N . ASN A 1 214 ? 17.505 -10.477 -38.258 1.00 92.12 214 ASN A N 1
ATOM 1671 C CA . ASN A 1 214 ? 17.981 -11.720 -38.858 1.00 92.12 214 ASN A CA 1
ATOM 1672 C C . ASN A 1 214 ? 19.050 -12.393 -37.979 1.00 92.12 214 ASN A C 1
ATOM 1674 O O . ASN A 1 214 ? 19.698 -11.752 -37.148 1.00 92.12 214 ASN A O 1
ATOM 1678 N N . ASP A 1 215 ? 19.288 -13.687 -38.202 1.00 89.38 215 ASP A N 1
ATOM 1679 C CA . ASP A 1 215 ? 20.275 -14.468 -37.442 1.00 89.38 215 ASP A CA 1
ATOM 1680 C C . ASP A 1 215 ? 21.717 -13.962 -37.608 1.00 89.38 215 ASP A C 1
ATOM 1682 O O . ASP A 1 215 ? 22.551 -14.154 -36.718 1.00 89.38 215 ASP A O 1
ATOM 1686 N N . ASP A 1 216 ? 22.028 -13.296 -38.718 1.00 91.19 216 ASP A N 1
ATOM 1687 C CA . ASP A 1 216 ? 23.324 -12.685 -39.007 1.00 91.19 216 ASP A CA 1
ATOM 1688 C C . ASP A 1 216 ? 23.427 -11.230 -38.524 1.00 91.19 216 ASP A C 1
ATOM 1690 O O . ASP A 1 216 ? 24.449 -10.585 -38.745 1.00 91.19 216 ASP A O 1
ATOM 1694 N N . GLU A 1 217 ? 22.425 -10.713 -37.811 1.00 92.50 217 GLU A N 1
ATOM 1695 C CA . GLU A 1 217 ? 22.388 -9.335 -37.327 1.00 92.50 217 GLU A CA 1
ATOM 1696 C C . GLU A 1 217 ? 22.327 -9.231 -35.800 1.00 92.50 217 GLU A C 1
ATOM 1698 O O . GLU A 1 217 ? 21.905 -10.137 -35.081 1.00 92.50 217 GLU A O 1
ATOM 1703 N N . CYS A 1 218 ? 22.751 -8.089 -35.272 1.00 92.31 218 CYS A N 1
ATOM 1704 C CA . CYS A 1 218 ? 22.694 -7.794 -33.847 1.00 92.31 218 CYS A CA 1
ATOM 1705 C C . CYS A 1 218 ? 22.344 -6.329 -33.578 1.00 92.31 218 CYS A C 1
ATOM 1707 O O . CYS A 1 218 ? 22.471 -5.468 -34.451 1.00 92.31 218 CYS A O 1
ATOM 1709 N N . LEU A 1 219 ? 21.950 -6.054 -32.334 1.00 95.00 219 LEU A N 1
ATOM 1710 C CA . LEU A 1 219 ? 21.648 -4.717 -31.836 1.00 95.00 219 LEU A CA 1
ATOM 1711 C C . LEU A 1 219 ? 22.697 -4.275 -30.812 1.00 95.00 219 LEU A C 1
ATOM 1713 O O . LEU A 1 219 ? 22.981 -4.998 -29.857 1.00 95.00 219 LEU A O 1
ATOM 1717 N N . LEU A 1 220 ? 23.213 -3.060 -30.978 1.00 94.69 220 LEU A N 1
ATOM 1718 C CA . LEU A 1 220 ? 24.011 -2.354 -29.981 1.00 94.69 220 LEU A CA 1
ATOM 1719 C C . LEU A 1 220 ? 23.146 -1.278 -29.327 1.00 94.69 220 LEU A C 1
ATOM 1721 O O . LEU A 1 220 ? 22.812 -0.275 -29.957 1.00 94.69 220 LEU A O 1
ATOM 1725 N N . LEU A 1 221 ? 22.778 -1.488 -28.067 1.00 96.50 221 LEU A N 1
ATOM 1726 C CA . LEU A 1 221 ? 22.002 -0.522 -27.295 1.00 96.50 221 LEU A CA 1
ATOM 1727 C C . LEU A 1 221 ? 22.906 0.589 -26.754 1.00 96.50 221 LEU A C 1
ATOM 1729 O O . LEU A 1 221 ? 24.010 0.328 -26.262 1.00 96.50 221 LEU A O 1
ATOM 1733 N N . ALA A 1 222 ? 22.409 1.820 -26.794 1.00 96.62 222 ALA A N 1
ATOM 1734 C CA . ALA A 1 222 ? 23.105 2.996 -26.300 1.00 96.62 222 ALA A CA 1
ATOM 1735 C C . ALA A 1 222 ? 22.149 3.990 -25.634 1.00 96.62 222 ALA A C 1
ATOM 1737 O O . ALA A 1 222 ? 20.988 4.123 -26.017 1.00 96.62 222 ALA A O 1
ATOM 1738 N N . GLU A 1 223 ? 22.669 4.713 -24.652 1.00 96.31 223 GLU A N 1
ATOM 1739 C CA . GLU A 1 223 ? 22.023 5.869 -24.041 1.00 96.31 223 GLU A CA 1
ATOM 1740 C C . GLU A 1 223 ? 22.611 7.147 -24.638 1.00 96.31 223 GLU A C 1
ATOM 1742 O O . GLU A 1 223 ? 23.835 7.293 -24.730 1.00 96.31 223 GLU A O 1
ATOM 1747 N N . ILE A 1 224 ? 21.745 8.073 -25.043 1.00 96.81 224 ILE A N 1
ATOM 1748 C CA . ILE A 1 224 ? 22.139 9.351 -25.632 1.00 96.81 224 ILE A CA 1
ATOM 1749 C C . ILE A 1 224 ? 21.907 10.470 -24.628 1.00 96.81 224 ILE A C 1
ATOM 1751 O O . ILE A 1 224 ? 20.805 10.651 -24.113 1.00 96.81 224 ILE A O 1
ATOM 1755 N N . TYR A 1 225 ? 22.935 11.285 -24.420 1.00 94.62 225 TYR A N 1
ATOM 1756 C CA . TYR A 1 225 ? 22.857 12.480 -23.594 1.00 94.62 225 TYR A CA 1
ATOM 1757 C C . TYR A 1 225 ? 23.522 13.647 -24.318 1.00 94.62 225 TYR A C 1
ATOM 1759 O O . TYR A 1 225 ? 24.615 13.505 -24.863 1.00 94.62 225 TYR A O 1
ATOM 1767 N N . GLN A 1 226 ? 22.851 14.803 -24.359 1.00 92.19 226 GLN A N 1
ATOM 1768 C CA . GLN A 1 226 ? 23.340 16.008 -25.051 1.00 92.19 226 GLN A CA 1
ATOM 1769 C C . GLN A 1 226 ? 23.854 15.732 -26.482 1.00 92.19 226 GLN A C 1
ATOM 1771 O O . GLN A 1 226 ? 24.914 16.218 -26.879 1.00 92.19 226 GLN A O 1
ATOM 1776 N N . HIS A 1 227 ? 23.098 14.943 -27.258 1.00 94.50 227 HIS A N 1
ATOM 1777 C CA . HIS A 1 227 ? 23.411 14.586 -28.653 1.00 94.50 227 HIS A CA 1
ATOM 1778 C C . HIS A 1 227 ? 24.700 13.767 -28.848 1.00 94.50 227 HIS A C 1
ATOM 1780 O O . HIS A 1 227 ? 25.259 13.744 -29.943 1.00 94.50 227 HIS A O 1
ATOM 1786 N N . LYS A 1 228 ? 25.178 13.083 -27.802 1.00 94.50 228 LYS A N 1
ATOM 1787 C CA . LYS A 1 228 ? 26.318 12.156 -27.843 1.00 94.50 228 LYS A CA 1
ATOM 1788 C C . LYS A 1 228 ? 25.935 10.814 -27.241 1.00 94.50 228 LYS A C 1
ATOM 1790 O O . LYS A 1 228 ? 25.037 10.752 -26.401 1.00 94.50 228 LYS A O 1
ATOM 1795 N N . VAL A 1 229 ? 26.649 9.758 -27.622 1.00 96.44 229 VAL A N 1
ATOM 1796 C CA . VAL A 1 229 ? 26.543 8.485 -26.911 1.00 96.44 229 VAL A CA 1
ATOM 1797 C C . VAL A 1 229 ? 27.168 8.655 -25.529 1.00 96.44 229 VAL A C 1
ATOM 1799 O O . VAL A 1 229 ? 28.353 8.950 -25.400 1.00 96.44 229 VAL A O 1
ATOM 1802 N N . TYR A 1 230 ? 26.348 8.515 -24.492 1.00 94.75 230 TYR A N 1
ATOM 1803 C CA . TYR A 1 230 ? 26.785 8.577 -23.102 1.00 94.75 230 TYR A CA 1
ATOM 1804 C C . TYR A 1 230 ? 27.332 7.228 -22.638 1.00 94.75 230 TYR A C 1
ATOM 1806 O O . TYR A 1 230 ? 28.401 7.152 -22.033 1.00 94.75 230 TYR A O 1
ATOM 1814 N N . LYS A 1 231 ? 26.599 6.155 -22.952 1.00 93.94 231 LYS A N 1
ATOM 1815 C CA . LYS A 1 231 ? 26.934 4.785 -22.562 1.00 93.94 231 LYS A CA 1
ATOM 1816 C C . LYS A 1 231 ? 26.476 3.806 -23.639 1.00 93.94 231 LYS A C 1
ATOM 1818 O O . LYS A 1 231 ? 25.358 3.908 -24.134 1.00 93.94 231 LYS A O 1
ATOM 1823 N N . TYR A 1 232 ? 27.309 2.809 -23.926 1.00 94.94 232 TYR A N 1
ATOM 1824 C CA . TYR A 1 232 ? 26.890 1.583 -24.607 1.00 94.94 232 TYR A CA 1
ATOM 1825 C C . TYR A 1 232 ? 26.557 0.502 -23.579 1.00 94.94 232 TYR A C 1
ATOM 1827 O O . TYR A 1 232 ? 27.338 0.253 -22.655 1.00 94.94 232 TYR A O 1
ATOM 1835 N N . PHE A 1 233 ? 25.429 -0.180 -23.753 1.00 93.69 233 PHE A N 1
ATOM 1836 C CA . PHE A 1 233 ? 25.038 -1.304 -22.905 1.00 93.69 233 PHE A CA 1
ATOM 1837 C C . PHE A 1 233 ? 25.696 -2.589 -23.417 1.00 93.69 233 PHE A C 1
ATOM 1839 O O . PHE A 1 233 ? 25.108 -3.336 -24.195 1.00 93.69 233 PHE A O 1
ATOM 1846 N N . LYS A 1 234 ? 26.956 -2.804 -23.021 1.00 87.38 234 LYS A N 1
ATOM 1847 C CA . LYS A 1 234 ? 27.757 -3.962 -23.453 1.00 87.38 234 LYS A CA 1
ATOM 1848 C C . LYS A 1 234 ? 27.442 -5.238 -22.669 1.00 87.38 234 LYS A C 1
ATOM 1850 O O . LYS A 1 234 ? 27.501 -6.317 -23.244 1.00 87.38 234 LYS A O 1
ATOM 1855 N N . GLU A 1 235 ? 27.096 -5.109 -21.390 1.00 89.50 235 GLU A N 1
ATOM 1856 C CA . GLU A 1 235 ? 26.798 -6.239 -20.507 1.00 89.50 235 GLU A CA 1
ATOM 1857 C C . GLU A 1 235 ? 25.319 -6.652 -20.629 1.00 89.50 235 GLU A C 1
ATOM 1859 O O . GLU A 1 235 ? 24.434 -5.885 -20.240 1.00 89.50 235 GLU A O 1
ATOM 1864 N N . PRO A 1 236 ? 24.999 -7.863 -21.130 1.00 89.50 236 PRO A N 1
ATOM 1865 C CA . PRO A 1 236 ? 23.608 -8.281 -21.341 1.00 89.50 236 PRO A CA 1
ATOM 1866 C C . PRO A 1 236 ? 22.799 -8.432 -20.045 1.00 89.50 236 PRO A C 1
ATOM 1868 O O . PRO A 1 236 ? 21.570 -8.429 -20.088 1.00 89.50 236 PRO A O 1
ATOM 1871 N N . LEU A 1 237 ? 23.483 -8.598 -18.909 1.00 91.56 237 LEU A N 1
ATOM 1872 C CA . LEU A 1 237 ? 22.882 -8.792 -17.588 1.00 91.56 237 LEU A CA 1
ATOM 1873 C C . LEU A 1 237 ? 22.705 -7.483 -16.802 1.00 91.56 237 LEU A C 1
ATOM 1875 O O . LEU A 1 237 ? 22.171 -7.527 -15.694 1.00 91.56 237 LEU A O 1
ATOM 1879 N N . ASP A 1 238 ? 23.103 -6.332 -17.359 1.00 91.62 238 ASP A N 1
ATOM 1880 C CA . ASP A 1 238 ? 22.843 -5.026 -16.746 1.00 91.62 238 ASP A CA 1
ATOM 1881 C C . ASP A 1 238 ? 21.333 -4.845 -16.512 1.00 91.62 238 ASP A C 1
ATOM 1883 O O . ASP A 1 238 ? 20.510 -5.132 -17.386 1.00 91.62 238 ASP A O 1
ATOM 1887 N N . SER A 1 239 ? 20.967 -4.362 -15.324 1.00 92.12 239 SER A N 1
ATOM 1888 C CA . SER A 1 239 ? 19.566 -4.169 -14.937 1.00 92.12 239 SER A CA 1
ATOM 1889 C C . SER A 1 239 ? 18.903 -3.027 -15.713 1.00 92.12 239 SER A C 1
ATOM 1891 O O . SER A 1 239 ? 19.444 -1.921 -15.805 1.00 92.12 239 SER A O 1
ATOM 1893 N N . LEU A 1 240 ? 17.666 -3.247 -16.171 1.00 91.25 240 LEU A N 1
ATOM 1894 C CA . LEU A 1 240 ? 16.817 -2.211 -16.770 1.00 91.25 240 LEU A CA 1
ATOM 1895 C C . LEU A 1 240 ? 16.289 -1.200 -15.745 1.00 91.25 240 LEU A C 1
ATOM 1897 O O . LEU A 1 240 ? 15.814 -0.130 -16.133 1.00 91.25 240 LEU A O 1
ATOM 1901 N N . SER A 1 241 ? 16.375 -1.499 -14.445 1.00 86.88 241 SER A N 1
ATOM 1902 C CA . SER A 1 241 ? 15.924 -0.591 -13.383 1.00 86.88 241 SER A CA 1
ATOM 1903 C C . SER A 1 241 ? 16.706 0.726 -13.352 1.00 86.88 241 SER A C 1
ATOM 1905 O O . SER A 1 241 ? 16.200 1.722 -12.838 1.00 86.88 241 SER A O 1
ATOM 1907 N N . GLY A 1 242 ? 17.926 0.740 -13.900 1.00 84.44 242 GLY A N 1
ATOM 1908 C CA . GLY A 1 242 ? 18.744 1.946 -14.027 1.00 84.44 242 GLY A CA 1
ATOM 1909 C C . GLY A 1 242 ? 18.253 2.925 -15.098 1.00 84.44 242 GLY A C 1
ATOM 1910 O O . GLY A 1 242 ? 18.569 4.105 -15.000 1.00 84.44 242 GLY A O 1
ATOM 1911 N N . ILE A 1 243 ? 17.462 2.459 -16.075 1.00 90.06 243 ILE A N 1
ATOM 1912 C CA . ILE A 1 243 ? 16.963 3.273 -17.192 1.00 90.06 243 ILE A CA 1
ATOM 1913 C C . ILE A 1 243 ? 15.653 3.958 -16.786 1.00 90.06 243 ILE A C 1
ATOM 1915 O O . ILE A 1 243 ? 14.608 3.312 -16.633 1.00 90.06 243 ILE A O 1
ATOM 1919 N N . LYS A 1 244 ? 15.673 5.279 -16.647 1.00 89.00 244 LYS A N 1
ATOM 1920 C CA . LYS A 1 244 ? 14.503 6.111 -16.338 1.00 89.00 244 LYS A CA 1
ATOM 1921 C C . LYS A 1 244 ? 13.637 6.317 -17.581 1.00 89.00 244 LYS A C 1
ATOM 1923 O O . LYS A 1 244 ? 14.045 6.074 -18.708 1.00 89.00 244 LYS A O 1
ATOM 1928 N N . ASN A 1 245 ? 12.403 6.779 -17.383 1.00 83.50 245 ASN A N 1
ATOM 1929 C CA . ASN A 1 245 ? 11.457 6.991 -18.490 1.00 83.50 245 ASN A CA 1
ATOM 1930 C C . ASN A 1 245 ? 11.848 8.140 -19.435 1.00 83.50 245 ASN A C 1
ATOM 1932 O O . ASN A 1 245 ? 11.344 8.186 -20.551 1.00 83.50 245 ASN A O 1
ATOM 1936 N N . ASN A 1 246 ? 12.718 9.049 -18.990 1.00 86.88 246 ASN A N 1
ATOM 1937 C CA . ASN A 1 246 ? 13.166 10.200 -19.777 1.00 86.88 246 ASN A CA 1
ATOM 1938 C C . ASN A 1 246 ? 14.539 9.969 -20.429 1.00 86.88 246 ASN A C 1
ATOM 1940 O O . ASN A 1 246 ? 15.042 10.873 -21.095 1.00 86.88 246 ASN A O 1
ATOM 1944 N N . ASP A 1 247 ? 15.155 8.803 -20.215 1.00 92.06 247 ASP A N 1
ATOM 1945 C CA . ASP A 1 247 ? 16.454 8.488 -20.803 1.00 92.06 247 ASP A CA 1
ATOM 1946 C C . ASP A 1 247 ? 16.257 8.159 -22.287 1.00 92.06 247 ASP A C 1
ATOM 1948 O O . ASP A 1 247 ? 15.367 7.390 -22.664 1.00 92.06 247 ASP A O 1
ATOM 1952 N N . HIS A 1 248 ? 17.084 8.750 -23.149 1.00 93.69 248 HIS A N 1
ATOM 1953 C CA . HIS A 1 248 ? 16.970 8.559 -24.594 1.00 93.69 248 HIS A CA 1
ATOM 1954 C C . HIS A 1 248 ? 17.752 7.320 -25.023 1.00 93.69 248 HIS A C 1
ATOM 1956 O O . HIS A 1 248 ? 18.950 7.389 -25.310 1.00 93.69 248 HIS A O 1
ATOM 1962 N N . ILE A 1 249 ? 17.071 6.175 -25.041 1.00 96.12 249 ILE A N 1
ATOM 1963 C CA . ILE A 1 249 ? 17.657 4.890 -25.433 1.00 96.12 249 ILE A CA 1
ATOM 1964 C C . ILE A 1 249 ? 17.468 4.649 -26.928 1.00 96.12 249 ILE A C 1
ATOM 1966 O O . ILE A 1 249 ? 16.363 4.759 -27.468 1.00 96.12 249 ILE A O 1
ATOM 1970 N N . VAL A 1 250 ? 18.554 4.267 -27.592 1.00 97.12 250 VAL A N 1
ATOM 1971 C CA . VAL A 1 250 ? 18.579 3.919 -29.015 1.00 97.12 250 VAL A CA 1
ATOM 1972 C C . VAL A 1 250 ? 19.265 2.573 -29.215 1.00 97.12 250 VAL A C 1
ATOM 1974 O O . VAL A 1 250 ? 20.046 2.126 -28.375 1.00 97.12 250 VAL A O 1
ATOM 1977 N N . ALA A 1 251 ? 18.973 1.918 -30.332 1.00 97.31 251 ALA A N 1
ATOM 1978 C CA . ALA A 1 251 ? 19.639 0.693 -30.746 1.00 97.31 251 ALA A CA 1
ATOM 1979 C C . ALA A 1 251 ? 20.220 0.875 -32.148 1.00 97.31 251 ALA A C 1
ATOM 1981 O O . ALA A 1 251 ? 19.550 1.401 -33.031 1.00 97.31 251 ALA A O 1
ATOM 1982 N N . TYR A 1 252 ? 21.438 0.400 -32.372 1.00 95.50 252 TYR A N 1
ATOM 1983 C CA . TYR A 1 252 ? 22.049 0.365 -33.696 1.00 95.50 252 TYR A CA 1
ATOM 1984 C C . TYR A 1 252 ? 22.086 -1.076 -34.205 1.00 95.50 252 TYR A C 1
ATOM 1986 O O . TYR A 1 252 ? 22.618 -1.959 -33.531 1.00 95.50 252 TYR A O 1
ATOM 1994 N N . ARG A 1 253 ? 21.482 -1.320 -35.369 1.00 94.38 253 ARG A N 1
ATOM 1995 C CA . ARG A 1 253 ? 21.415 -2.623 -36.041 1.00 94.38 253 ARG A CA 1
ATOM 1996 C C . ARG A 1 253 ? 22.604 -2.788 -36.978 1.00 94.38 253 ARG A C 1
ATOM 1998 O O . ARG A 1 253 ? 22.869 -1.908 -37.797 1.00 94.38 253 ARG A O 1
ATOM 2005 N N . PHE A 1 254 ? 23.277 -3.929 -36.874 1.00 91.50 254 PHE A N 1
ATOM 2006 C CA . PHE A 1 254 ? 24.468 -4.259 -37.655 1.00 91.50 254 PHE A CA 1
ATOM 2007 C C . PHE A 1 254 ? 24.459 -5.713 -38.102 1.00 91.50 254 PHE A C 1
ATOM 2009 O O . PHE A 1 254 ? 23.874 -6.561 -37.432 1.00 91.50 254 PHE A O 1
ATOM 2016 N N . ASN A 1 255 ? 25.209 -6.007 -39.163 1.00 88.44 255 ASN A N 1
ATOM 2017 C CA . ASN A 1 255 ? 25.595 -7.373 -39.487 1.00 88.44 255 ASN A CA 1
ATOM 2018 C C . ASN A 1 255 ? 26.725 -7.836 -38.547 1.00 88.44 255 ASN A C 1
ATOM 2020 O O . ASN A 1 255 ? 27.724 -7.131 -38.377 1.00 88.44 255 ASN A O 1
ATOM 2024 N N . LYS A 1 256 ? 26.590 -9.030 -37.963 1.00 86.44 256 LYS A N 1
ATOM 2025 C CA . LYS A 1 256 ? 27.563 -9.639 -37.042 1.00 86.44 256 LYS A CA 1
ATOM 2026 C C . LYS A 1 256 ? 28.945 -9.800 -37.674 1.00 86.44 256 LYS A C 1
ATOM 2028 O O . LYS A 1 256 ? 29.935 -9.700 -36.961 1.00 86.44 256 LYS A O 1
ATOM 2033 N N . MET A 1 257 ? 29.030 -9.981 -38.996 1.00 79.94 257 MET A N 1
ATOM 2034 C CA . MET A 1 257 ? 30.303 -10.083 -39.727 1.00 79.94 257 MET A CA 1
ATOM 2035 C C . MET A 1 257 ? 31.145 -8.803 -39.653 1.00 79.94 257 MET A C 1
ATOM 2037 O O . MET A 1 257 ? 32.350 -8.838 -39.892 1.00 79.94 257 MET A O 1
ATOM 2041 N N . HIS A 1 258 ? 30.529 -7.661 -39.337 1.00 74.69 258 HIS A N 1
ATOM 2042 C CA . HIS A 1 258 ? 31.214 -6.373 -39.230 1.00 74.69 258 HIS A CA 1
ATOM 2043 C C . HIS A 1 258 ? 31.668 -6.050 -37.800 1.00 74.69 258 HIS A C 1
ATOM 2045 O O . HIS A 1 258 ? 32.172 -4.957 -37.560 1.00 74.69 258 HIS A O 1
ATOM 2051 N N . ILE A 1 259 ? 31.514 -6.985 -36.858 1.00 77.31 259 ILE A N 1
ATOM 2052 C CA . ILE A 1 259 ? 31.822 -6.796 -35.439 1.00 77.31 259 ILE A CA 1
ATOM 2053 C C . ILE A 1 259 ? 32.864 -7.827 -35.015 1.00 77.31 259 ILE A C 1
ATOM 2055 O O . ILE A 1 259 ? 32.696 -9.020 -35.252 1.00 77.31 259 ILE A O 1
ATOM 2059 N N . GLY A 1 260 ? 33.933 -7.384 -34.352 1.00 74.81 260 GLY A N 1
ATOM 2060 C CA . GLY A 1 260 ? 34.956 -8.287 -33.831 1.00 74.81 260 GLY A CA 1
ATOM 2061 C C . GLY A 1 260 ? 36.347 -7.669 -33.787 1.00 74.81 260 GLY A C 1
ATOM 2062 O O . GLY A 1 260 ? 36.506 -6.454 -33.845 1.00 74.81 260 GLY A O 1
ATOM 2063 N N . SER A 1 261 ? 37.357 -8.530 -33.657 1.00 75.00 261 SER A N 1
ATOM 2064 C CA . SER A 1 261 ? 38.767 -8.128 -33.656 1.00 75.00 261 SER A CA 1
ATOM 2065 C C . SER A 1 261 ? 39.133 -7.448 -34.979 1.00 75.00 261 SER A C 1
ATOM 2067 O O . SER A 1 261 ? 38.782 -7.957 -36.042 1.00 75.00 261 SER A O 1
ATOM 2069 N N . GLY A 1 262 ? 39.812 -6.299 -34.908 1.00 80.31 262 GLY A N 1
ATOM 2070 C CA . GLY A 1 262 ? 40.168 -5.506 -36.085 1.00 80.31 262 GLY A CA 1
ATOM 2071 C C . GLY A 1 262 ? 39.063 -4.567 -36.573 1.00 80.31 262 GLY A C 1
ATOM 2072 O O . GLY A 1 262 ? 39.178 -4.050 -37.680 1.00 80.31 262 GLY A O 1
ATOM 2073 N N . LYS A 1 263 ? 37.993 -4.346 -35.791 1.00 85.38 263 LYS A N 1
ATOM 2074 C CA . LYS A 1 263 ? 36.903 -3.410 -36.113 1.00 85.38 263 LYS A CA 1
ATOM 2075 C C . LYS A 1 263 ? 36.771 -2.319 -35.044 1.00 85.38 263 LYS A C 1
ATOM 2077 O O . LYS A 1 263 ? 36.653 -2.622 -33.859 1.00 85.38 263 LYS A O 1
ATOM 2082 N N . ALA A 1 264 ? 36.680 -1.061 -35.466 1.00 87.25 264 ALA A N 1
ATOM 2083 C CA . ALA A 1 264 ? 36.442 0.102 -34.614 1.00 87.25 264 ALA A CA 1
ATOM 2084 C C . ALA A 1 264 ? 35.025 0.669 -34.804 1.00 87.25 264 ALA A C 1
ATOM 2086 O O . ALA A 1 264 ? 34.441 0.572 -35.882 1.00 87.25 264 ALA A O 1
ATOM 2087 N N . ILE A 1 265 ? 34.479 1.290 -33.754 1.00 89.75 265 ILE A N 1
ATOM 2088 C CA . ILE A 1 265 ? 33.205 2.018 -33.828 1.00 89.75 265 ILE A CA 1
ATOM 2089 C C . ILE A 1 265 ? 33.465 3.423 -34.385 1.00 89.75 265 ILE A C 1
ATOM 2091 O O . ILE A 1 265 ? 34.256 4.180 -33.822 1.00 89.75 265 ILE A O 1
ATOM 2095 N N . LEU A 1 266 ? 32.762 3.785 -35.456 1.00 90.62 266 LEU A N 1
ATOM 2096 C CA . LEU A 1 266 ? 32.705 5.137 -36.002 1.00 90.62 266 LEU A CA 1
ATOM 2097 C C . LEU A 1 266 ? 31.420 5.824 -35.527 1.00 90.62 266 LEU A C 1
ATOM 2099 O O . LEU A 1 266 ? 30.321 5.425 -35.914 1.00 90.62 266 LEU A O 1
ATOM 2103 N N . GLU A 1 267 ? 31.570 6.874 -34.719 1.00 93.75 267 GLU A N 1
ATOM 2104 C CA . GLU A 1 267 ? 30.472 7.733 -34.268 1.00 93.75 267 GLU A CA 1
ATOM 2105 C C . GLU A 1 267 ? 30.440 9.033 -35.075 1.00 93.75 267 GLU A C 1
ATOM 2107 O O . GLU A 1 267 ? 31.397 9.809 -35.089 1.00 93.75 267 GLU A O 1
ATOM 2112 N N . ILE A 1 268 ? 29.313 9.300 -35.726 1.00 91.69 268 ILE A N 1
ATOM 2113 C CA . ILE A 1 268 ? 29.092 10.493 -36.538 1.00 91.69 268 ILE A CA 1
ATOM 2114 C C . ILE A 1 268 ? 28.168 11.424 -35.761 1.00 91.69 268 ILE A C 1
ATOM 2116 O O . ILE A 1 268 ? 26.991 11.131 -35.546 1.00 91.69 268 ILE A O 1
ATOM 2120 N N . LEU A 1 269 ? 28.714 12.565 -35.344 1.00 92.12 269 LEU A N 1
ATOM 2121 C CA . LEU A 1 269 ? 27.980 13.602 -34.625 1.00 92.12 269 LEU A CA 1
ATOM 2122 C C . LEU A 1 269 ? 27.486 14.676 -35.596 1.00 92.12 269 LEU A C 1
ATOM 2124 O O . LEU A 1 269 ? 28.254 15.196 -36.407 1.00 92.12 269 LEU A O 1
ATOM 2128 N N . HIS A 1 270 ? 26.218 15.061 -35.469 1.00 89.62 270 HIS A N 1
ATOM 2129 C CA . HIS A 1 270 ? 25.652 16.154 -36.253 1.00 89.62 270 HIS A CA 1
ATOM 2130 C C . HIS A 1 270 ? 25.858 17.482 -35.535 1.00 89.62 270 HIS A C 1
ATOM 2132 O O . HIS A 1 270 ? 25.581 17.608 -34.343 1.00 89.62 270 HIS A O 1
ATOM 2138 N N . ALA A 1 271 ? 26.340 18.478 -36.273 1.00 89.19 271 ALA A N 1
ATOM 2139 C CA . ALA A 1 271 ? 26.650 19.796 -35.753 1.00 89.19 271 ALA A CA 1
ATOM 2140 C C . ALA A 1 271 ? 26.103 20.882 -36.680 1.00 89.19 271 ALA A C 1
ATOM 2142 O O . ALA A 1 271 ? 26.379 20.876 -37.877 1.00 89.19 271 ALA A O 1
ATOM 2143 N N . GLU A 1 272 ? 25.372 21.840 -36.119 1.00 85.12 272 GLU A N 1
ATOM 2144 C CA . GLU A 1 272 ? 24.950 23.051 -36.817 1.00 85.12 272 GLU A CA 1
ATOM 2145 C C . GLU A 1 272 ? 25.907 24.198 -36.469 1.00 85.12 272 GLU A C 1
ATOM 2147 O O . GLU A 1 272 ? 26.252 24.416 -35.301 1.00 85.12 272 GLU A O 1
ATOM 2152 N N . GLN A 1 273 ? 26.337 24.950 -37.484 1.00 80.38 273 GLN A N 1
ATOM 2153 C CA . GLN A 1 273 ? 27.071 26.196 -37.291 1.00 80.38 273 GLN A CA 1
ATOM 2154 C C . GLN A 1 273 ? 26.112 27.375 -37.449 1.00 80.38 273 GLN A C 1
ATOM 2156 O O . GLN A 1 273 ? 25.694 27.717 -38.555 1.00 80.38 273 GLN A O 1
ATOM 2161 N N . ARG A 1 274 ? 25.760 28.015 -36.332 1.00 76.25 274 ARG A N 1
ATOM 2162 C CA . ARG A 1 274 ? 24.871 29.182 -36.334 1.00 76.25 274 ARG A CA 1
ATOM 2163 C C . ARG A 1 274 ? 25.683 30.455 -36.541 1.00 76.25 274 ARG A C 1
ATOM 2165 O O . ARG A 1 274 ? 26.657 30.684 -35.832 1.00 76.25 274 ARG A O 1
ATOM 2172 N N . LYS A 1 275 ? 25.247 31.308 -37.479 1.00 69.88 275 LYS A N 1
ATOM 2173 C CA . LYS A 1 275 ? 25.956 32.533 -37.917 1.00 69.88 275 LYS A CA 1
ATOM 2174 C C . LYS A 1 275 ? 26.374 33.483 -36.781 1.00 69.88 275 LYS A C 1
ATOM 2176 O O . LYS A 1 275 ? 27.307 34.252 -36.969 1.00 69.88 275 LYS A O 1
ATOM 2181 N N . TYR A 1 276 ? 25.701 33.428 -35.630 1.00 69.19 276 TYR A N 1
ATOM 2182 C CA . TYR A 1 276 ? 25.875 34.368 -34.516 1.00 69.19 276 TYR A CA 1
ATOM 2183 C C . TYR A 1 276 ? 26.407 33.732 -33.220 1.00 69.19 276 TYR A C 1
ATOM 2185 O O . TYR A 1 276 ? 26.507 34.421 -32.210 1.00 69.19 276 TYR A O 1
ATOM 2193 N N . ILE A 1 277 ? 26.739 32.434 -33.218 1.00 63.56 277 ILE A N 1
ATOM 2194 C CA . ILE A 1 277 ? 27.256 31.729 -32.033 1.00 63.56 277 ILE A CA 1
ATOM 2195 C C . ILE A 1 277 ? 28.678 31.249 -32.328 1.00 63.56 277 ILE A C 1
ATOM 2197 O O . ILE A 1 277 ? 28.922 30.584 -33.335 1.00 63.56 277 ILE A O 1
ATOM 2201 N N . LEU A 1 278 ? 29.623 31.564 -31.439 1.00 65.06 278 LEU A N 1
ATOM 2202 C CA . LEU A 1 278 ? 30.989 31.051 -31.521 1.00 65.06 278 LEU A CA 1
ATOM 2203 C C . LEU A 1 278 ? 31.000 29.574 -31.089 1.00 65.06 278 LEU A C 1
ATOM 2205 O O . LEU A 1 278 ? 31.121 29.264 -29.908 1.00 65.06 278 LEU A O 1
ATOM 2209 N N . GLY A 1 279 ? 30.817 28.658 -32.040 1.00 69.19 279 GLY A N 1
ATOM 2210 C CA . GLY A 1 279 ? 30.870 27.217 -31.790 1.00 69.19 279 GLY A CA 1
ATOM 2211 C C . GLY A 1 279 ? 29.931 26.402 -32.676 1.00 69.19 279 GLY A C 1
ATOM 2212 O O . GLY A 1 279 ? 29.064 26.934 -33.366 1.00 69.19 279 GLY A O 1
ATOM 2213 N N . ARG A 1 280 ? 30.122 25.082 -32.657 1.00 80.94 280 ARG A N 1
ATOM 2214 C CA . ARG A 1 280 ? 29.231 24.103 -33.288 1.00 80.94 280 ARG A CA 1
ATOM 2215 C C . ARG A 1 280 ? 28.240 23.592 -32.244 1.00 80.94 280 ARG A C 1
ATOM 2217 O O . ARG A 1 280 ? 28.670 23.097 -31.204 1.00 80.94 280 ARG A O 1
ATOM 2224 N N . GLN A 1 281 ? 26.940 23.695 -32.513 1.00 87.25 281 GLN A N 1
ATOM 2225 C CA . GLN A 1 281 ? 25.906 23.126 -31.646 1.00 87.25 281 GLN A CA 1
ATOM 2226 C C . GLN A 1 281 ? 25.560 21.722 -32.137 1.00 87.25 281 GLN A C 1
ATOM 2228 O O . GLN A 1 281 ? 25.156 21.554 -33.286 1.00 87.25 281 GLN A O 1
ATOM 2233 N N . LEU A 1 282 ? 25.735 20.716 -31.278 1.00 91.56 282 LEU A N 1
ATOM 2234 C CA . LEU A 1 282 ? 25.340 19.351 -31.611 1.00 91.56 282 LEU A CA 1
ATOM 2235 C C . LEU A 1 282 ? 23.819 19.215 -31.617 1.00 91.56 282 LEU A C 1
ATOM 2237 O O . LEU A 1 282 ? 23.135 19.880 -30.838 1.00 91.56 282 LEU A O 1
ATOM 2241 N N . PHE A 1 283 ? 23.306 18.342 -32.476 1.00 92.19 283 PHE A N 1
ATOM 2242 C CA . PHE A 1 283 ? 21.884 18.024 -32.538 1.00 92.19 283 PHE A CA 1
ATOM 2243 C C . PHE A 1 283 ? 21.654 16.569 -32.961 1.00 92.19 283 PHE A C 1
ATOM 2245 O O . PHE A 1 283 ? 22.560 15.887 -33.435 1.00 92.19 283 PHE A O 1
ATOM 2252 N N . GLY A 1 284 ? 20.417 16.095 -32.802 1.00 91.00 284 GLY A N 1
ATOM 2253 C CA . GLY A 1 284 ? 20.011 14.756 -33.228 1.00 91.00 284 GLY A CA 1
ATOM 2254 C C . GLY A 1 284 ? 20.583 13.618 -32.376 1.00 91.00 284 GLY A C 1
ATOM 2255 O O . GLY A 1 284 ? 21.072 13.828 -31.264 1.00 91.00 284 GLY A O 1
ATOM 2256 N N . THR A 1 285 ? 20.447 12.400 -32.899 1.00 93.69 285 THR A N 1
ATOM 2257 C CA . THR A 1 285 ? 21.078 11.182 -32.373 1.00 93.69 285 THR A CA 1
ATOM 2258 C C . THR A 1 285 ? 22.300 10.875 -33.242 1.00 93.69 285 THR A C 1
ATOM 2260 O O . THR A 1 285 ? 22.158 10.944 -34.463 1.00 93.69 285 THR A O 1
ATOM 2263 N N . PRO A 1 286 ? 23.471 10.557 -32.663 1.00 94.75 286 PRO A N 1
ATOM 2264 C CA . PRO A 1 286 ? 24.639 10.132 -33.431 1.00 94.75 286 PRO A CA 1
ATOM 2265 C C . PRO A 1 286 ? 24.328 8.956 -34.360 1.00 94.75 286 PRO A C 1
ATOM 2267 O O . PRO A 1 286 ? 23.586 8.054 -33.983 1.00 94.75 286 PRO A O 1
ATOM 2270 N N . LEU A 1 287 ? 24.923 8.922 -35.551 1.00 93.88 287 LEU A N 1
ATOM 2271 C CA . LEU A 1 287 ? 24.937 7.699 -36.356 1.00 93.88 287 LEU A CA 1
ATOM 2272 C C . LEU A 1 287 ? 26.161 6.880 -35.969 1.00 93.88 287 LEU A C 1
ATOM 2274 O O . LEU A 1 287 ? 27.248 7.430 -35.807 1.00 93.88 287 LEU A O 1
ATOM 2278 N N . VAL A 1 288 ? 25.988 5.572 -35.819 1.00 93.19 288 VAL A N 1
ATOM 2279 C CA . VAL A 1 288 ? 27.055 4.673 -35.375 1.00 93.19 288 VAL A CA 1
ATOM 2280 C C . VAL A 1 288 ? 27.198 3.537 -36.376 1.00 93.19 288 VAL A C 1
ATOM 2282 O O . VAL A 1 288 ? 26.199 2.963 -36.808 1.00 93.19 288 VAL A O 1
ATOM 2285 N N . THR A 1 289 ? 28.437 3.221 -36.752 1.00 91.50 289 THR A N 1
ATOM 2286 C CA . THR A 1 289 ? 28.785 2.070 -37.599 1.00 91.50 289 THR A CA 1
ATOM 2287 C C . THR A 1 289 ? 30.112 1.443 -37.189 1.00 91.50 289 THR A C 1
ATOM 2289 O O . THR A 1 289 ? 30.804 1.968 -36.321 1.00 91.50 289 THR A O 1
ATOM 2292 N N . TYR A 1 290 ? 30.460 0.315 -37.805 1.00 89.88 290 TYR A N 1
ATOM 2293 C CA . TYR A 1 290 ? 31.751 -0.345 -37.635 1.00 89.88 290 TYR A CA 1
ATOM 2294 C C . TYR A 1 290 ? 32.616 -0.168 -38.884 1.00 89.88 290 TYR A C 1
ATOM 2296 O O . TYR A 1 290 ? 32.128 -0.288 -40.009 1.00 89.88 290 TYR A O 1
ATOM 2304 N N . ILE A 1 291 ? 33.905 0.086 -38.674 1.00 88.25 291 ILE A N 1
ATOM 2305 C CA . ILE A 1 291 ? 34.940 0.207 -39.710 1.00 88.25 291 ILE A CA 1
ATOM 2306 C C . ILE A 1 291 ? 36.120 -0.705 -39.364 1.00 88.25 291 ILE A C 1
ATOM 2308 O O . ILE A 1 291 ? 36.269 -1.084 -38.207 1.00 88.25 291 ILE A O 1
ATOM 2312 N N . ASP A 1 292 ? 36.958 -1.073 -40.332 1.00 85.06 292 ASP A N 1
ATOM 2313 C CA . ASP A 1 292 ? 38.212 -1.785 -40.037 1.00 85.06 292 ASP A CA 1
ATOM 2314 C C . ASP A 1 292 ? 39.187 -0.907 -39.227 1.00 85.06 292 ASP A C 1
ATOM 2316 O O . ASP A 1 292 ? 39.158 0.314 -39.328 1.00 85.06 292 ASP A O 1
ATOM 2320 N N . GLU A 1 293 ? 40.043 -1.501 -38.400 1.00 78.75 293 GLU A N 1
ATOM 2321 C CA . GLU A 1 293 ? 41.092 -0.781 -37.652 1.00 78.75 293 GLU A CA 1
ATOM 2322 C C . GLU A 1 293 ? 42.302 -0.419 -38.532 1.00 78.75 293 GLU A C 1
ATOM 2324 O O . GLU A 1 293 ? 43.147 0.384 -38.134 1.00 78.75 293 GLU A O 1
ATOM 2329 N N . GLU A 1 294 ? 42.387 -1.001 -39.731 1.00 75.00 294 GLU A N 1
ATOM 2330 C CA . GLU A 1 294 ? 43.422 -0.703 -40.722 1.00 75.00 294 GLU A CA 1
ATOM 2331 C C . GLU A 1 294 ? 43.305 0.731 -41.274 1.00 75.00 294 GLU A C 1
ATOM 2333 O O . GLU A 1 294 ? 42.232 1.338 -41.205 1.00 75.00 294 GLU A O 1
ATOM 2338 N N . PRO A 1 295 ? 44.397 1.326 -41.800 1.00 58.47 295 PRO A N 1
ATOM 2339 C CA . PRO A 1 295 ? 44.383 2.726 -42.203 1.00 58.47 295 PRO A CA 1
ATOM 2340 C C . PRO A 1 295 ? 43.440 2.952 -43.391 1.00 58.47 295 PRO A C 1
ATOM 2342 O O . PRO A 1 295 ? 43.791 2.704 -44.542 1.00 58.47 295 PRO A O 1
ATOM 2345 N N . HIS A 1 296 ? 42.256 3.485 -43.098 1.00 65.19 296 HIS A N 1
ATOM 2346 C CA . HIS A 1 296 ? 41.332 4.011 -44.099 1.00 65.19 296 HIS A CA 1
ATOM 2347 C C . HIS A 1 296 ? 41.891 5.286 -44.717 1.00 65.19 296 HIS A C 1
ATOM 2349 O O . HIS A 1 296 ? 42.394 6.168 -44.011 1.00 65.19 296 HIS A O 1
ATOM 2355 N N . SER A 1 297 ? 41.759 5.430 -46.034 1.00 72.06 297 SER A N 1
ATOM 2356 C CA . SER A 1 297 ? 41.925 6.742 -46.648 1.00 72.06 297 SER A CA 1
ATOM 2357 C C . SER A 1 297 ? 40.760 7.650 -46.235 1.00 72.06 297 SER A C 1
ATOM 2359 O O . SER A 1 297 ? 39.665 7.182 -45.919 1.00 72.06 297 SER A O 1
ATOM 2361 N N . LEU A 1 298 ? 40.966 8.971 -46.252 1.00 70.12 298 LEU A N 1
ATOM 2362 C CA . LEU A 1 298 ? 39.885 9.935 -45.986 1.00 70.12 298 LEU A CA 1
ATOM 2363 C C . LEU A 1 298 ? 38.672 9.701 -46.910 1.00 70.12 298 LEU A C 1
ATOM 2365 O O . LEU A 1 298 ? 37.530 9.834 -46.481 1.00 70.12 298 LEU A O 1
ATOM 2369 N N . THR A 1 299 ? 38.926 9.254 -48.141 1.00 74.94 299 THR A N 1
ATOM 2370 C CA . THR A 1 299 ? 37.913 8.907 -49.145 1.00 74.94 299 THR A CA 1
ATOM 2371 C C . THR A 1 299 ? 37.029 7.729 -48.721 1.00 74.94 299 THR A C 1
ATOM 2373 O O . THR A 1 299 ? 35.834 7.710 -49.026 1.00 74.94 299 THR A O 1
ATOM 2376 N N . ASP A 1 300 ? 37.587 6.750 -48.005 1.00 81.12 300 ASP A N 1
ATOM 2377 C CA . ASP A 1 300 ? 36.848 5.567 -47.551 1.00 81.12 300 ASP A CA 1
ATOM 2378 C C . ASP A 1 300 ? 35.864 5.942 -46.438 1.00 81.12 300 ASP A C 1
ATOM 2380 O O . ASP A 1 300 ? 34.693 5.555 -46.471 1.00 81.12 300 ASP A O 1
ATOM 2384 N N . ILE A 1 301 ? 36.305 6.787 -45.499 1.00 83.44 301 ILE A N 1
ATOM 2385 C CA . ILE A 1 301 ? 35.458 7.319 -44.424 1.00 83.44 301 ILE A CA 1
ATOM 2386 C C . ILE A 1 301 ? 34.335 8.185 -45.007 1.00 83.44 301 ILE A C 1
ATOM 2388 O O . ILE A 1 301 ? 33.172 7.997 -44.646 1.00 83.44 301 ILE A O 1
ATOM 2392 N N . ASP A 1 302 ? 34.645 9.079 -45.950 1.00 84.31 302 ASP A N 1
ATOM 2393 C CA . ASP A 1 302 ? 33.643 9.928 -46.607 1.00 84.31 302 ASP A CA 1
ATOM 2394 C C . ASP A 1 302 ? 32.589 9.104 -47.359 1.00 84.31 302 ASP A C 1
ATOM 2396 O O . ASP A 1 302 ? 31.397 9.432 -47.337 1.00 84.31 302 ASP A O 1
ATOM 2400 N N . THR A 1 303 ? 32.999 7.995 -47.977 1.00 86.25 303 THR A N 1
ATOM 2401 C CA . THR A 1 303 ? 32.084 7.067 -48.656 1.00 86.25 303 THR A CA 1
ATOM 2402 C C . THR A 1 303 ? 31.141 6.388 -47.658 1.00 86.25 303 THR A C 1
ATOM 2404 O O . THR A 1 303 ? 29.933 6.309 -47.898 1.00 86.25 303 THR A O 1
ATOM 2407 N N . ILE A 1 304 ? 31.659 5.950 -46.506 1.00 86.81 304 ILE A N 1
ATOM 2408 C CA . ILE A 1 304 ? 30.863 5.337 -45.429 1.00 86.81 304 ILE A CA 1
ATOM 2409 C C . ILE A 1 304 ? 29.866 6.342 -44.842 1.00 86.81 304 ILE A C 1
ATOM 2411 O O . ILE A 1 304 ? 28.686 6.016 -44.686 1.00 86.81 304 ILE A O 1
ATOM 2415 N N . ILE A 1 305 ? 30.314 7.570 -44.560 1.00 87.88 305 ILE A N 1
ATOM 2416 C CA . ILE A 1 305 ? 29.458 8.650 -44.053 1.00 87.88 305 ILE A CA 1
ATOM 2417 C C . ILE A 1 305 ? 28.358 8.965 -45.071 1.00 87.88 305 ILE A C 1
ATOM 2419 O O . ILE A 1 305 ? 27.183 9.018 -44.711 1.00 87.88 305 ILE A O 1
ATOM 2423 N N . SER A 1 306 ? 28.711 9.112 -46.350 1.00 87.25 306 SER A N 1
ATOM 2424 C CA . SER A 1 306 ? 27.747 9.405 -47.416 1.00 87.25 306 SER A CA 1
ATOM 2425 C C . SER A 1 306 ? 26.687 8.310 -47.544 1.00 87.25 306 SER A C 1
ATOM 2427 O O . SER A 1 306 ? 25.504 8.615 -47.697 1.00 87.25 306 SER A O 1
ATOM 2429 N N . ARG A 1 307 ? 27.079 7.035 -47.411 1.00 88.25 307 ARG A N 1
ATOM 2430 C CA . ARG A 1 307 ? 26.145 5.900 -47.401 1.00 88.25 307 ARG A CA 1
ATOM 2431 C C . ARG A 1 307 ? 25.171 5.980 -46.225 1.00 88.25 307 ARG A C 1
ATOM 2433 O O . ARG A 1 307 ? 23.968 5.856 -46.435 1.00 88.25 307 ARG A O 1
ATOM 2440 N N . LEU A 1 308 ? 25.671 6.236 -45.016 1.00 87.62 308 LEU A N 1
ATOM 2441 C CA . LEU A 1 308 ? 24.853 6.370 -43.803 1.00 87.62 308 LEU A CA 1
ATOM 2442 C C . LEU A 1 308 ? 23.884 7.555 -43.850 1.00 87.62 308 LEU A C 1
ATOM 2444 O O . LEU A 1 308 ? 22.786 7.473 -43.306 1.00 87.62 308 LEU A O 1
ATOM 2448 N N . LEU A 1 309 ? 24.286 8.653 -44.490 1.00 88.06 309 LEU A N 1
ATOM 2449 C CA . LEU A 1 309 ? 23.455 9.846 -44.646 1.00 88.06 309 LEU A CA 1
ATOM 2450 C C . LEU A 1 309 ? 22.465 9.740 -45.810 1.00 88.06 309 LEU A C 1
ATOM 2452 O O . LEU A 1 309 ? 21.482 10.479 -45.827 1.00 88.06 309 LEU A O 1
ATOM 2456 N N . SER A 1 310 ? 22.679 8.821 -46.756 1.00 86.56 310 SER A N 1
ATOM 2457 C CA . SER A 1 310 ? 21.838 8.695 -47.951 1.00 86.56 310 SER A CA 1
ATOM 2458 C C . SER A 1 310 ? 20.333 8.559 -47.666 1.00 86.56 310 SER A C 1
ATOM 2460 O O . SER A 1 310 ? 19.566 9.228 -48.361 1.00 86.56 310 SER A O 1
ATOM 2462 N N . PRO A 1 311 ? 19.863 7.840 -46.621 1.00 85.50 311 PRO A N 1
ATOM 2463 C CA . PRO A 1 311 ? 18.432 7.768 -46.317 1.00 85.50 311 PRO A CA 1
ATOM 2464 C C . PRO A 1 311 ? 17.858 9.081 -45.769 1.00 85.50 311 PRO A C 1
ATOM 2466 O O . PRO A 1 311 ? 16.648 9.286 -45.806 1.00 85.50 311 PRO A O 1
ATOM 2469 N N . LEU A 1 312 ? 18.710 9.964 -45.234 1.00 82.00 312 LEU A N 1
ATOM 2470 C CA . LEU A 1 312 ? 18.327 11.265 -44.676 1.00 82.00 312 LEU A CA 1
ATOM 2471 C C . LEU A 1 312 ? 18.251 12.360 -45.749 1.00 82.00 312 LEU A C 1
ATOM 2473 O O . LEU A 1 312 ? 17.731 13.447 -45.482 1.00 82.00 312 LEU A O 1
ATOM 2477 N N . HIS A 1 313 ? 18.757 12.101 -46.958 1.00 79.25 313 HIS A N 1
ATOM 2478 C CA . HIS A 1 313 ? 18.617 13.025 -48.073 1.00 79.25 313 HIS A CA 1
ATOM 2479 C C . HIS A 1 313 ? 17.155 13.055 -48.527 1.00 79.25 313 HIS A C 1
ATOM 2481 O O . HIS A 1 313 ? 16.604 12.059 -48.989 1.00 79.25 313 HIS A O 1
ATOM 2487 N N . ARG A 1 314 ? 16.513 14.224 -48.419 1.00 67.19 314 ARG A N 1
ATOM 2488 C CA . ARG A 1 314 ? 15.193 14.440 -49.021 1.00 67.19 314 ARG A CA 1
ATOM 2489 C C . ARG A 1 314 ? 15.318 14.259 -50.533 1.00 67.19 314 ARG A C 1
ATOM 2491 O O . ARG A 1 314 ? 15.988 15.062 -51.181 1.00 67.19 314 ARG A O 1
ATOM 2498 N N . VAL A 1 315 ? 14.641 13.263 -51.098 1.00 49.38 315 VAL A N 1
ATOM 2499 C CA . VAL A 1 315 ? 14.377 13.232 -52.540 1.00 49.38 315 VAL A CA 1
ATOM 2500 C C . VAL A 1 315 ? 13.515 14.460 -52.839 1.00 49.38 315 VAL A C 1
ATOM 2502 O O . VAL A 1 315 ? 12.373 14.539 -52.397 1.00 49.38 315 VAL A O 1
ATOM 2505 N N . HIS A 1 316 ? 14.069 15.467 -53.516 1.00 40.47 316 HIS A N 1
ATOM 2506 C CA . HIS A 1 316 ? 13.237 16.473 -54.170 1.00 40.47 316 HIS A CA 1
ATOM 2507 C C . HIS A 1 316 ? 12.587 15.788 -55.373 1.00 40.47 316 HIS A C 1
ATOM 2509 O O . HIS A 1 316 ? 13.164 15.746 -56.458 1.00 40.47 316 HIS A O 1
ATOM 2515 N N . GLU A 1 317 ? 11.408 15.201 -55.177 1.00 36.75 317 GLU A N 1
ATOM 2516 C CA . GLU A 1 317 ? 10.543 14.887 -56.306 1.00 36.75 317 GLU A CA 1
ATOM 2517 C C . GLU A 1 317 ? 10.051 16.212 -56.895 1.00 36.75 317 GLU A C 1
ATOM 2519 O O . GLU A 1 317 ? 9.354 16.990 -56.244 1.00 36.75 317 GLU A O 1
ATOM 2524 N N . ASN A 1 318 ? 10.452 16.487 -58.137 1.00 41.19 318 ASN A N 1
ATOM 2525 C CA . ASN A 1 318 ? 9.811 17.490 -58.977 1.00 41.19 318 ASN A CA 1
ATOM 2526 C C . ASN A 1 318 ? 8.350 17.063 -59.189 1.00 41.19 318 ASN A C 1
ATOM 2528 O O . ASN A 1 318 ? 8.053 16.281 -60.089 1.00 41.19 318 ASN A O 1
ATOM 2532 N N . GLY A 1 319 ? 7.449 17.567 -58.352 1.00 31.52 319 GLY A N 1
ATOM 2533 C CA . GLY A 1 319 ? 6.027 17.260 -58.399 1.00 31.52 319 GLY A CA 1
ATOM 2534 C C . GLY A 1 319 ? 5.219 18.456 -57.922 1.00 31.52 319 GLY A C 1
ATOM 2535 O O . GLY A 1 319 ? 5.357 18.902 -56.792 1.00 31.52 319 GLY A O 1
ATOM 2536 N N . HIS A 1 320 ? 4.425 18.989 -58.842 1.00 30.88 320 HIS A N 1
ATOM 2537 C CA . HIS A 1 320 ? 3.402 20.018 -58.683 1.00 30.88 320 HIS A CA 1
ATOM 2538 C C . HIS A 1 320 ? 2.743 20.040 -57.289 1.00 30.88 320 HIS A C 1
ATOM 2540 O O . HIS A 1 320 ? 2.258 19.014 -56.824 1.00 30.88 320 HIS A O 1
ATOM 2546 N N . VAL A 1 321 ? 2.670 21.218 -56.666 1.00 28.97 321 VAL A N 1
ATOM 2547 C CA . VAL A 1 321 ? 1.860 21.462 -55.464 1.00 28.97 321 VAL A CA 1
ATOM 2548 C C . VAL A 1 321 ? 0.431 21.792 -55.910 1.00 28.97 321 VAL A C 1
ATOM 2550 O O . VAL A 1 321 ? 0.254 22.819 -56.568 1.00 28.97 321 VAL A O 1
ATOM 2553 N N . PRO A 1 322 ? -0.601 21.000 -55.565 1.00 30.36 322 PRO A N 1
ATOM 2554 C CA . PRO A 1 322 ? -1.936 21.530 -55.388 1.00 30.36 322 PRO A CA 1
ATOM 2555 C C . PRO A 1 322 ? -2.090 21.989 -53.936 1.00 30.36 322 PRO A C 1
ATOM 2557 O O . PRO A 1 322 ? -1.873 21.241 -52.986 1.00 30.36 322 PRO A O 1
ATOM 2560 N N . ASP A 1 323 ? -2.448 23.255 -53.810 1.00 36.50 323 ASP A N 1
ATOM 2561 C CA . ASP A 1 323 ? -2.825 23.936 -52.583 1.00 36.50 323 ASP A CA 1
ATOM 2562 C C . ASP A 1 323 ? -4.104 23.301 -52.004 1.00 36.50 323 ASP A C 1
ATOM 2564 O O . ASP A 1 323 ? -5.146 23.331 -52.663 1.00 36.50 323 ASP A O 1
ATOM 2568 N N . VAL A 1 324 ? -4.038 22.698 -50.809 1.00 31.62 324 VAL A N 1
ATOM 2569 C CA . VAL A 1 324 ? -5.222 22.330 -50.010 1.00 31.62 324 VAL A CA 1
ATOM 2570 C C . VAL A 1 324 ? -4.911 22.489 -48.518 1.00 31.62 324 VAL A C 1
ATOM 2572 O O . VAL A 1 324 ? -4.333 21.611 -47.886 1.00 31.62 324 VAL A O 1
ATOM 2575 N N . ALA A 1 325 ? -5.305 23.660 -48.021 1.00 30.25 325 ALA A N 1
ATOM 2576 C CA . ALA A 1 325 ? -5.990 23.940 -46.759 1.00 30.25 325 ALA A CA 1
ATOM 2577 C C . ALA A 1 325 ? -5.564 23.201 -45.473 1.00 30.25 325 ALA A C 1
ATOM 2579 O O . ALA A 1 325 ? -5.802 22.010 -45.282 1.00 30.25 325 ALA A O 1
ATOM 2580 N N . ASP A 1 326 ? -5.086 24.019 -44.532 1.00 32.28 326 ASP A N 1
ATOM 2581 C CA . ASP A 1 326 ? -5.169 23.815 -43.088 1.00 32.28 326 ASP A CA 1
ATOM 2582 C C . ASP A 1 326 ? -6.588 23.412 -42.644 1.00 32.28 326 ASP A C 1
ATOM 2584 O O . ASP A 1 326 ? -7.527 24.204 -42.717 1.00 32.28 326 ASP A O 1
ATOM 2588 N N . GLU A 1 327 ? -6.712 22.220 -42.062 1.00 29.44 327 GLU A N 1
ATOM 2589 C CA . GLU A 1 327 ? -7.735 21.912 -41.062 1.00 29.44 327 GLU A CA 1
ATOM 2590 C C . GLU A 1 327 ? -7.048 21.342 -39.813 1.00 29.44 327 GLU A C 1
ATOM 2592 O O . GLU A 1 327 ? -6.863 20.137 -39.655 1.00 29.44 327 GLU A O 1
ATOM 2597 N N . ILE A 1 328 ? -6.686 22.231 -38.884 1.00 30.05 328 ILE A N 1
ATOM 2598 C CA . ILE A 1 328 ? -6.664 21.895 -37.458 1.00 30.05 328 ILE A CA 1
ATOM 2599 C C . ILE A 1 328 ? -7.847 22.616 -36.823 1.00 30.05 328 ILE A C 1
ATOM 2601 O O . ILE A 1 328 ? -7.786 23.782 -36.438 1.00 30.05 328 ILE A O 1
ATOM 2605 N N . THR A 1 329 ? -8.949 21.884 -36.703 1.00 27.70 329 THR A N 1
ATOM 2606 C CA . THR A 1 329 ? -9.994 22.156 -35.723 1.00 27.70 329 THR A CA 1
ATOM 2607 C C . THR A 1 329 ? -9.419 21.984 -34.318 1.00 27.70 329 THR A C 1
ATOM 2609 O O . THR A 1 329 ? -8.978 20.899 -33.941 1.00 27.70 329 THR A O 1
ATOM 2612 N N . GLY A 1 330 ? -9.457 23.060 -33.540 1.00 26.33 330 GLY A N 1
ATOM 2613 C CA . GLY A 1 330 ? -9.055 23.114 -32.136 1.00 26.33 330 GLY A CA 1
ATOM 2614 C C . GLY A 1 330 ? -9.658 24.344 -31.468 1.00 26.33 330 GLY A C 1
ATOM 2615 O O . GLY A 1 330 ? -8.952 25.240 -31.026 1.00 26.33 330 GLY A O 1
ATOM 2616 N N . SER A 1 331 ? -10.986 24.384 -31.491 1.00 26.67 331 SER A N 1
ATOM 2617 C CA . SER A 1 331 ? -11.896 25.362 -30.900 1.00 26.67 331 SER A CA 1
ATOM 2618 C C . SER A 1 331 ? -11.534 25.817 -29.478 1.00 26.67 331 SER A C 1
ATOM 2620 O O . SER A 1 331 ? -11.548 25.016 -28.543 1.00 26.67 331 SER A O 1
ATOM 2622 N N . LEU A 1 332 ? -11.373 27.130 -29.305 1.00 28.17 332 LEU A N 1
ATOM 2623 C CA . LEU A 1 332 ? -11.734 27.852 -28.084 1.00 28.17 332 LEU A CA 1
ATOM 2624 C C . LEU A 1 332 ? -12.955 28.714 -28.426 1.00 28.17 332 LEU A C 1
ATOM 2626 O O . LEU A 1 332 ? -12.878 29.610 -29.261 1.00 28.17 332 LEU A O 1
ATOM 2630 N N . SER A 1 333 ? -14.098 28.377 -27.832 1.00 31.06 333 SER A N 1
ATOM 2631 C CA . SER A 1 333 ? -15.367 29.095 -27.972 1.00 31.06 333 SER A CA 1
ATOM 2632 C C . SER A 1 333 ? -15.424 30.349 -27.076 1.00 31.06 333 SER A C 1
ATOM 2634 O O . SER A 1 333 ? -14.644 30.460 -26.126 1.00 31.06 333 SER A O 1
ATOM 2636 N N . PRO A 1 334 ? -16.340 31.293 -27.366 1.00 30.47 334 PRO A N 1
ATOM 2637 C CA . PRO A 1 334 ? -16.075 32.727 -27.293 1.00 30.47 334 PRO A CA 1
ATOM 2638 C C . PRO A 1 334 ? -16.690 33.423 -26.071 1.00 30.47 334 PRO A C 1
ATOM 2640 O O . PRO A 1 334 ? -17.603 32.912 -25.421 1.00 30.47 334 PRO A O 1
ATOM 2643 N N . ARG A 1 335 ? -16.216 34.646 -25.805 1.00 26.91 335 ARG A N 1
ATOM 2644 C CA . ARG A 1 335 ? -16.969 35.675 -25.078 1.00 26.91 335 ARG A CA 1
ATOM 2645 C C . ARG A 1 335 ? -17.297 36.814 -26.044 1.00 26.91 335 ARG A C 1
ATOM 2647 O O . ARG A 1 335 ? -16.470 37.693 -26.260 1.00 26.91 335 ARG A O 1
ATOM 2654 N N . ASP A 1 336 ? -18.503 36.756 -26.589 1.00 29.33 336 ASP A N 1
ATOM 2655 C CA . ASP A 1 336 ? -19.296 37.893 -27.070 1.00 29.33 336 ASP A CA 1
ATOM 2656 C C . ASP A 1 336 ? -19.871 38.619 -25.820 1.00 29.33 336 ASP A C 1
ATOM 2658 O O . ASP A 1 336 ? -20.006 37.998 -24.766 1.00 29.33 336 ASP A O 1
ATOM 2662 N N . THR A 1 337 ? -20.235 39.900 -25.762 1.00 30.03 337 THR A N 1
ATOM 2663 C CA . THR A 1 337 ? -20.485 40.931 -26.774 1.00 30.03 337 THR A CA 1
ATOM 2664 C C . THR A 1 337 ? -20.580 42.287 -26.058 1.00 30.03 337 THR A C 1
ATOM 2666 O O . THR A 1 337 ? -20.820 42.364 -24.853 1.00 30.03 337 THR A O 1
ATOM 2669 N N . GLU A 1 338 ? -20.413 43.327 -26.859 1.00 28.42 338 GLU A N 1
ATOM 2670 C CA . GLU A 1 338 ? -20.604 44.764 -26.660 1.00 28.42 338 GLU A CA 1
ATOM 2671 C C . GLU A 1 338 ? -21.876 45.186 -25.898 1.00 28.42 338 GLU A C 1
ATOM 2673 O O . GLU A 1 338 ? -22.930 44.574 -26.059 1.00 28.42 338 GLU A O 1
ATOM 2678 N N . THR A 1 339 ? -21.822 46.312 -25.171 1.00 29.25 339 THR A N 1
ATOM 2679 C CA . THR A 1 339 ? -22.680 47.492 -25.446 1.00 29.25 339 THR A CA 1
ATOM 2680 C C . THR A 1 339 ? -22.280 48.714 -24.611 1.00 29.25 339 THR A C 1
ATOM 2682 O O . THR A 1 339 ? -21.920 48.614 -23.440 1.00 29.25 339 THR A O 1
ATOM 2685 N N . GLU A 1 340 ? -22.336 49.870 -25.272 1.00 30.33 340 GLU A N 1
ATOM 2686 C CA . GLU A 1 340 ? -22.146 51.227 -24.758 1.00 30.33 340 GLU A CA 1
ATOM 2687 C C . GLU A 1 340 ? -23.178 51.619 -23.683 1.00 30.33 340 GLU A C 1
ATOM 2689 O O . GLU A 1 340 ? -24.316 51.147 -23.686 1.00 30.33 340 GLU A O 1
ATOM 2694 N N . GLY A 1 341 ? -22.799 52.549 -22.802 1.00 27.34 341 GLY A N 1
ATOM 2695 C CA . GLY A 1 341 ? -23.689 53.137 -21.802 1.00 27.34 341 GLY A CA 1
ATOM 2696 C C . GLY A 1 341 ? -23.042 54.310 -21.071 1.00 27.34 341 GLY A C 1
ATOM 2697 O O . GLY A 1 341 ? -22.342 54.131 -20.082 1.00 27.34 341 GLY A O 1
ATOM 2698 N N . ASP A 1 342 ? -23.287 55.493 -21.618 1.00 28.17 342 ASP A N 1
ATOM 2699 C CA . ASP A 1 342 ? -22.999 56.846 -21.139 1.00 28.17 342 ASP A CA 1
ATOM 2700 C C . ASP A 1 342 ? -23.315 57.089 -19.642 1.00 28.17 342 ASP A C 1
ATOM 2702 O O . ASP A 1 342 ? -24.330 56.594 -19.153 1.00 28.17 342 ASP A O 1
ATOM 2706 N N . ALA A 1 343 ? -22.496 57.903 -18.949 1.00 29.92 343 ALA A N 1
ATOM 2707 C CA . ALA A 1 343 ? -22.916 58.950 -17.990 1.00 29.92 343 ALA A CA 1
ATOM 2708 C C . ALA A 1 343 ? -21.777 59.430 -17.058 1.00 29.92 343 ALA A C 1
ATOM 2710 O O . ALA A 1 343 ? -21.372 58.776 -16.102 1.00 29.92 343 ALA A O 1
ATOM 2711 N N . ALA A 1 344 ? -21.322 60.637 -17.384 1.00 28.19 344 ALA A N 1
ATOM 2712 C CA . ALA A 1 344 ? -20.808 61.754 -16.589 1.00 28.19 344 ALA A CA 1
ATOM 2713 C C . ALA A 1 344 ? -20.797 61.750 -15.031 1.00 28.19 344 ALA A C 1
ATOM 2715 O O . ALA A 1 344 ? -21.667 61.209 -14.359 1.00 28.19 344 ALA A O 1
ATOM 2716 N N . VAL A 1 345 ? -19.920 62.649 -14.538 1.00 29.84 345 VAL A N 1
ATOM 2717 C CA . VAL A 1 345 ? -19.880 63.330 -13.217 1.00 29.84 345 VAL A CA 1
ATOM 2718 C C . VAL A 1 345 ? -19.204 62.520 -12.098 1.00 29.84 345 VAL A C 1
ATOM 2720 O O . VAL A 1 345 ? -19.575 61.392 -11.834 1.00 29.84 345 VAL A O 1
ATOM 2723 N N . GLY A 1 346 ? -18.216 63.008 -11.348 1.00 27.81 346 GLY A N 1
ATOM 2724 C CA . GLY A 1 346 ? -17.602 64.324 -11.222 1.00 27.81 346 GLY A CA 1
ATOM 2725 C C . GLY A 1 346 ? -16.619 64.324 -10.037 1.00 27.81 346 GLY A C 1
ATOM 2726 O O . GLY A 1 346 ? -16.576 63.379 -9.257 1.00 27.81 346 GLY A O 1
ATOM 2727 N N . ASP A 1 347 ? -15.878 65.427 -9.935 1.00 29.02 347 ASP A N 1
ATOM 2728 C CA . ASP A 1 347 ? -15.072 65.922 -8.806 1.00 29.02 347 ASP A CA 1
ATOM 2729 C C . ASP A 1 347 ? -13.788 65.169 -8.390 1.00 29.02 347 ASP A C 1
ATOM 2731 O O . ASP A 1 347 ? -13.791 64.013 -7.994 1.00 29.02 347 ASP A O 1
ATOM 2735 N N . ARG A 1 348 ? -12.590 65.748 -8.588 1.00 28.00 348 ARG A N 1
ATOM 2736 C CA . ARG A 1 348 ? -11.948 66.920 -7.927 1.00 28.00 348 ARG A CA 1
ATOM 2737 C C . ARG A 1 348 ? -11.398 66.638 -6.522 1.00 28.00 348 ARG A C 1
ATOM 2739 O O . ARG A 1 348 ? -12.128 66.735 -5.545 1.00 28.00 348 ARG A O 1
ATOM 2746 N N . LYS A 1 349 ? -10.065 66.507 -6.448 1.00 30.33 349 LYS A N 1
ATOM 2747 C CA . LYS A 1 349 ? -9.064 67.398 -5.787 1.00 30.33 349 LYS A CA 1
ATOM 2748 C C . LYS A 1 349 ? -7.840 66.552 -5.389 1.00 30.33 349 LYS A C 1
ATOM 2750 O O . LYS A 1 349 ? -8.011 65.465 -4.860 1.00 30.33 349 LYS A O 1
ATOM 2755 N N . LEU A 1 350 ? -6.623 66.886 -5.845 1.00 27.80 350 LEU A N 1
ATOM 2756 C CA . LEU A 1 350 ? -5.688 67.879 -5.261 1.00 27.80 350 LEU A CA 1
ATOM 2757 C C . LEU A 1 350 ? -5.487 67.655 -3.750 1.00 27.80 350 LEU A C 1
ATOM 2759 O O . LEU A 1 350 ? -6.471 67.583 -3.031 1.00 27.80 350 LEU A O 1
ATOM 2763 N N . SER A 1 351 ? -4.295 67.648 -3.166 1.00 26.86 351 SER A N 1
ATOM 2764 C CA . SER A 1 351 ? -2.923 67.901 -3.611 1.00 26.86 351 SER A CA 1
ATOM 2765 C C . SER A 1 351 ? -2.032 67.789 -2.357 1.00 26.86 351 SER A C 1
ATOM 2767 O O . SER A 1 351 ? -2.527 68.025 -1.261 1.00 26.86 351 SER A O 1
ATOM 2769 N N . THR A 1 352 ? -0.748 67.489 -2.584 1.00 28.12 352 THR A N 1
ATOM 2770 C CA . THR A 1 352 ? 0.455 68.072 -1.939 1.00 28.12 352 THR A CA 1
ATOM 2771 C C . THR A 1 352 ? 0.731 67.967 -0.429 1.00 28.12 352 THR A C 1
ATOM 2773 O O . THR A 1 352 ? -0.084 68.383 0.385 1.00 28.12 352 THR A O 1
ATOM 2776 N N . GLU A 1 353 ? 2.004 67.604 -0.175 1.00 30.31 353 GLU A N 1
ATOM 2777 C CA . GLU A 1 353 ? 2.929 68.123 0.865 1.00 30.31 353 GLU A CA 1
ATOM 2778 C C . GLU A 1 353 ? 2.665 67.706 2.318 1.00 30.31 353 GLU A C 1
ATOM 2780 O O . GLU A 1 353 ? 1.528 67.525 2.732 1.00 30.31 353 GLU A O 1
ATOM 2785 N N . ASP A 1 354 ? 3.644 67.581 3.207 1.00 33.09 354 ASP A N 1
ATOM 2786 C CA . ASP A 1 354 ? 5.110 67.458 3.204 1.00 33.09 354 ASP A CA 1
ATOM 2787 C C . ASP A 1 354 ? 5.436 66.982 4.640 1.00 33.09 354 ASP A C 1
ATOM 2789 O O . ASP A 1 354 ? 4.709 67.354 5.566 1.00 33.09 354 ASP A O 1
ATOM 2793 N N . ASP A 1 355 ? 6.471 66.149 4.792 1.00 40.59 355 ASP A N 1
ATOM 2794 C CA . ASP A 1 355 ? 7.425 66.021 5.925 1.00 40.59 355 ASP A CA 1
ATOM 2795 C C . ASP A 1 355 ? 8.035 64.609 6.007 1.00 40.59 355 ASP A C 1
ATOM 2797 O O . ASP A 1 355 ? 7.284 63.610 6.140 1.00 40.59 355 ASP A O 1
#

Nearest PDB structures (foldseek):
  8oyp-assembly1_A  TM=8.881E-01  e=1.713E-16  Homo sapiens
  6crn-assembly1_A  TM=6.464E-01  e=1.567E-18  Homo sapiens
  2y6e-assembly1_A  TM=5.412E-01  e=7.544E-20  Homo sapiens
  7r2g-assembly2_B  TM=5.282E-01  e=3.342E-19  Homo sapiens
  3n3k-assembly1_A  TM=5.743E-01  e=6.227E-14  Homo sapiens

Secondary structure (DSSP, 8-state):
-HHHHHHT-HHHHHHHHS--GGG--TT-TTS-TTHHHHHHHHHHHHHTSTT--PPP-HHHHHHHHHH-GGGSSSS---HHHHHHHHHHHHHHHT---SS----PPPP-TT--HHHHHHHHHHHHHTT--SHHHHHH-EEEEEEEE-TTT--EEEEEEEESS--PPP---SEEEEEEEEEETTSSS--EEEEEEEETT-BHHHHHHHHHHHTT--TTEEEEEEEEETTEEEEE---TT-BGGG--TTSEEEEEEEEGGGSSTTEEEEEEEEEEE-TTSSSEEEEEEEEEEEEESS---HHHHHHHHHHHHGGGS-------PPP--------------------------------

Foldseek 3Di:
DLLVVQLPQVLNLVCLVDDLVLLFDLPQPQELNLLLVVLSSVVSCQVPDPPDDDDDSVSNLVSLCVVVVVSVDPDDDDSVVVNVVSLSRNQRRRFNQNDQDDDDQDWCPPPDPVVSLVVVVVSVCSRTPGSLCVRFKDWDWDWDADPPPRDITTDIHIDRDDDDDDPPPQKDKDWAWEAEQQLPAHIDIDIFIFGLFAWQLRVQVRVCVRVVPDPQKGKWKFWDDQQDTPDIPPDRGHTPNPPDRPIHMYIYMDGNVLDDPQKDKDWAWDWDDDPPDDDTRTDDHIRIHIDGNPDDDPVRVVVSVCSNCVNVDDPPDPDDDDDDDDDDDDDDDDDDDDDDDDDDDDDDDDDDDDD

Mean predicted aligned error: 15.99 Å

Radius of gyration: 36.87 Å; Cα contacts (8 Å, |Δi|>4): 440; chains: 1; bounding box: 69×99×94 Å

Solvent-accessible surface area (backbone atoms only — not comparable to full-atom values): 21822 Å² total; per-residue (Å²): 110,52,67,58,58,51,68,69,33,63,74,58,38,58,49,48,70,46,91,54,72,89,38,47,18,55,80,38,90,83,27,60,51,22,52,56,42,53,36,48,30,56,49,49,49,56,72,74,39,87,92,62,81,92,80,80,64,58,71,39,50,55,50,47,22,69,79,41,60,88,66,56,68,88,71,91,74,62,56,64,61,52,42,53,53,48,51,52,42,40,28,34,6,29,25,63,43,85,72,62,70,90,76,85,87,74,75,50,86,87,54,59,66,67,62,52,42,53,51,45,49,51,55,46,46,59,46,47,37,27,74,46,48,77,73,43,45,50,72,47,81,46,77,47,68,41,89,87,79,62,53,73,47,59,47,61,46,78,39,68,75,85,87,77,84,73,86,70,72,62,51,43,79,48,71,34,41,38,36,44,37,77,18,85,46,67,62,47,78,44,77,39,77,34,51,48,90,30,28,44,44,53,52,52,50,45,46,37,63,74,68,68,58,53,95,60,40,48,73,51,40,32,36,47,50,93,36,33,80,71,44,72,66,78,56,52,76,44,60,43,69,78,62,56,96,84,60,50,46,36,29,35,36,41,55,48,90,57,58,58,92,64,42,38,82,46,77,47,70,45,65,47,77,50,97,86,50,98,58,70,48,67,43,69,76,52,50,54,33,65,42,67,64,64,93,70,54,74,68,54,54,52,51,53,51,50,41,50,45,50,56,74,55,78,78,80,72,92,67,87,83,80,91,76,78,92,81,81,88,78,88,81,86,83,86,84,80,88,82,90,81,90,81,85,87,81,84,90,78,87,79,85,88,87,136

InterPro domains:
  IPR001394 Peptidase C19, ubiquitin carboxyl-terminal hydrolase [PF00443] (1-157)
  IPR028889 Ubiquitin specific protease UPS, catalytic domain [PS50235] (1-355)
  IPR038765 Papain-like cysteine peptidase superfamily [SSF54001] (1-173)
  IPR050185 Ubiquitin carboxyl-terminal hydrolase [PTHR21646] (1-188)

Organism: Noccaea caerulescens (NCBI:txid107243)

Sequence (355 aa):
STLQCLAHTPAIVEYFLQDYSDDINAENPLGMQGQLAIAFGDLLRKLWSSGQGTVAPRSFKAKLSRFAPQFSGYNQHDSQEMLAFLLDGLHEDLNKVKRKPYIEAKDSDSRPDDEVAEELWKYHKARNDSVIVDVCQGQYKSTLVCPDCGKISITFDPFMYLTLPLPSSRTRSMTVAVFYGDGSRLWTPYTVTVPKDGCIRDLSTALGTACCLNDDECLLLAEIYQHKVYKYFKEPLDSLSGIKNNDHIVAYRFNKMHIGSGKAILEILHAEQRKYILGRQLFGTPLVTYIDEEPHSLTDIDTIISRLLSPLHRVHENGHVPDVADEITGSLSPRDTETEGDAAVGDRKLSTEDD